Protein AF-A1WJZ4-F1 (afdb_monomer)

Foldseek 3Di:
DVVVVVVVVVVVVVVVVVVVVVVVVVVLVVLVVVLVVCVVDPPQQVNLVSLVVVLVVLVLSSLQVQLVCLCLCDNPGGNDNVSSLVSQQSNPDDPDDDPPQARSSLVSLQVSLVCLCPVPVSRGNDNVSSLLSLVVSVVSVNPVSVVVCCVVQPDDPPPPFGPDFQPVHCLVPPGSRCPPNNCCPVDDDSFQAWEWEAELQQLKIWTAGSVHDDIQIFDPPQKWAFDDPQTSPQVCCVVQFGHAAHFDKWQFADDPDPVQHLKTWTADDPHDPPLPPPVPDDHHGEICEEDDDHRNHTYGDPVDVVSVVSSVVVSVSCVVSVRRYMYGYHD

Mean predicted aligned error: 18.7 Å

Nearest PDB structures (foldseek):
  4bwr-assembly1_A  TM=5.585E-01  e=2.374E-04  Escherichia coli CFT073
  8sxq-assembly2_B  TM=4.903E-01  e=6.940E-04  Legionella pneumophila
  8amz-assembly1_P  TM=4.430E-01  e=4.908E+00  Spinacia oleracea

pLDDT: mean 76.65, std 15.06, range [38.25, 97.19]

Secondary structure (DSSP, 8-state):
-HHHHHHHHHHHHHHHHHHHHHHHHHHHHHHHHHHHHGGGSS-THHHHHHHHHHHHTT-HHHHHHHHHHHHHT-TT----HHHHHHHHHHT---TT---S---THHHHHHHHHHHHHHT-TTS---HHHHHHHHHHHHHTT-HHHHHHHHHHTT--TTT----SPPTTGGGG-S-TT-GGGG-TTT---SS---EEEEETTTTEEEEE-TTS-PPEEE-STTEE-S-GGGTT-GGGTT-TTTPPPPSEEEEEEEP-SGGGTT-EEEE-SSPPTT-S--TTT-----EEEEES--SSSEEEETT-HHHHHHHHHHHHHHHHTTT-EEEEEE-

Radius of gyration: 27.13 Å; Cα contacts (8 Å, |Δi|>4): 547; chains: 1; bounding box: 50×80×73 Å

Organism: Verminephrobacter eiseniae (strain EF01-2) (NCBI:txid391735)

Sequence (331 aa):
MRKLLQLFRLALIVAVFLVVGISLHILKNYQLMVGISAEKSEERIAALENLKPLAYLGIKTAQDLVGWMYVEGKYGVPKNDANAIYWFRRRGPWPLFDEDGVDPAALSELDVARAYAEGRPGLDADPAESEKWLQLAAKGGNKEAIAMLAARSGKNHESGRYIQKDPIGLAGGMNAYAYVGGNPLSRIDPLGLAVCTYSVSAHTLRCVPNNGGDPLTLGPNGVWSGKDDCINNINCVDDTDSGPIVPGNYNMNRDDRPEKKGFWRLEPNPKIAGWKCCVFYKRCGFQLHPGGNSLGCITTDKTIPDTMEQYRAVNDLLNRENGSNTLTVVP

Solvent-accessible surface area (backbone atoms only — not comparable to full-atom values): 17626 Å² total; per-residue (Å²): 109,72,69,58,54,50,51,51,51,50,52,50,53,51,49,50,52,49,53,51,51,52,50,52,50,52,51,51,52,49,47,50,51,50,32,59,55,34,73,76,47,91,71,31,57,60,27,46,70,54,25,51,61,39,27,74,72,61,37,42,70,29,15,47,51,54,13,50,33,17,62,63,32,40,50,89,36,67,63,34,65,69,61,15,52,53,26,31,50,66,41,45,75,66,100,83,81,77,89,81,77,52,42,53,28,15,60,59,29,37,53,51,11,48,36,19,61,71,32,42,96,88,36,76,59,32,66,69,61,10,50,54,28,27,52,50,3,28,74,24,54,28,64,65,38,44,50,54,51,48,66,73,54,71,49,57,95,84,76,61,58,78,79,67,69,43,92,70,34,67,79,71,35,95,52,38,68,45,61,74,81,60,36,68,78,88,38,82,84,92,63,52,45,32,46,29,38,34,26,40,68,63,24,28,38,39,35,34,54,58,86,60,68,79,65,45,58,35,46,50,65,53,32,41,17,14,30,81,94,18,48,33,28,69,92,28,37,83,42,78,76,30,8,18,54,65,67,47,42,24,34,37,34,69,41,85,50,82,95,38,70,84,27,28,38,48,45,46,55,76,70,60,89,68,78,65,66,44,85,95,80,56,82,70,87,30,32,42,36,73,43,91,77,25,77,14,16,47,25,29,30,68,86,42,65,69,39,44,51,30,45,49,55,50,49,53,51,50,59,71,31,73,43,59,25,38,34,39,34,41,93

Structure (mmCIF, N/CA/C/O backbone):
data_AF-A1WJZ4-F1
#
_entry.id   AF-A1WJZ4-F1
#
loop_
_atom_site.group_PDB
_atom_site.id
_atom_site.type_symbol
_atom_site.label_atom_id
_atom_site.label_alt_id
_atom_site.label_comp_id
_atom_site.label_asym_id
_atom_site.label_entity_id
_atom_site.label_seq_id
_atom_site.pdbx_PDB_ins_code
_atom_site.Cartn_x
_atom_site.Cartn_y
_atom_site.Cartn_z
_atom_site.occupancy
_atom_site.B_iso_or_equiv
_atom_site.auth_seq_id
_atom_site.auth_comp_id
_atom_site.auth_asym_id
_atom_site.auth_atom_id
_atom_site.pdbx_PDB_model_num
ATOM 1 N N . MET A 1 1 ? 13.707 52.388 42.918 1.00 67.25 1 MET A N 1
ATOM 2 C CA . MET A 1 1 ? 12.352 52.399 42.312 1.00 67.25 1 MET A CA 1
ATOM 3 C C . MET A 1 1 ? 12.235 51.594 41.012 1.00 67.25 1 MET A C 1
ATOM 5 O O . MET A 1 1 ? 11.449 50.660 41.001 1.00 67.25 1 MET A O 1
ATOM 9 N N . ARG A 1 2 ? 13.015 51.856 39.945 1.00 71.94 2 ARG A N 1
ATOM 10 C CA . ARG A 1 2 ? 12.878 51.137 38.649 1.00 71.94 2 ARG A CA 1
ATOM 11 C C . ARG A 1 2 ? 13.042 49.605 38.723 1.00 71.94 2 ARG A C 1
ATOM 13 O O . ARG A 1 2 ? 12.216 48.898 38.161 1.00 71.94 2 ARG A O 1
ATOM 20 N N . LYS A 1 3 ? 14.036 49.093 39.464 1.00 68.62 3 LYS A N 1
ATOM 21 C CA . LYS A 1 3 ? 14.234 47.638 39.670 1.00 68.62 3 LYS A CA 1
ATOM 22 C C . LYS A 1 3 ? 13.081 46.976 40.438 1.00 68.62 3 LYS A C 1
ATOM 24 O O . LYS A 1 3 ? 12.663 45.883 40.087 1.00 68.62 3 LYS A O 1
ATOM 29 N N . LEU A 1 4 ? 12.531 47.663 41.442 1.00 75.25 4 LEU A N 1
ATOM 30 C CA . LEU A 1 4 ? 11.393 47.171 42.230 1.00 75.25 4 LEU A CA 1
ATOM 31 C C . LEU A 1 4 ? 10.124 47.071 41.365 1.00 75.25 4 LEU A C 1
ATOM 33 O O . LEU A 1 4 ? 9.407 46.081 41.425 1.00 75.25 4 LEU A O 1
ATOM 37 N N . LEU A 1 5 ? 9.902 48.062 40.494 1.00 76.25 5 LEU A N 1
ATOM 38 C CA . LEU A 1 5 ? 8.785 48.079 39.547 1.00 76.25 5 LEU A CA 1
ATOM 39 C C . LEU A 1 5 ? 8.915 46.983 38.471 1.00 76.25 5 LEU A C 1
ATOM 41 O O . LEU A 1 5 ? 7.915 46.403 38.058 1.00 76.25 5 LEU A O 1
ATOM 45 N N . GLN A 1 6 ? 10.141 46.679 38.029 1.00 74.50 6 GLN A N 1
ATOM 46 C CA . GLN A 1 6 ? 10.419 45.570 37.108 1.00 74.50 6 GLN A CA 1
ATOM 47 C C . GLN A 1 6 ? 10.172 44.204 37.759 1.00 74.50 6 GLN A C 1
ATOM 49 O O . GLN A 1 6 ? 9.526 43.362 37.145 1.00 74.50 6 GLN A O 1
ATOM 54 N N . LEU A 1 7 ? 10.620 44.003 39.003 1.00 79.62 7 LEU A N 1
ATOM 55 C CA . LEU A 1 7 ? 10.361 42.771 39.756 1.00 79.62 7 LEU A CA 1
ATOM 56 C C . LEU A 1 7 ? 8.864 42.567 40.013 1.00 79.62 7 LEU A C 1
ATOM 58 O O . LEU A 1 7 ? 8.363 41.461 39.845 1.00 79.62 7 LEU A O 1
ATOM 62 N N . PHE A 1 8 ? 8.135 43.637 40.339 1.00 84.50 8 PHE A N 1
ATOM 63 C CA . PHE A 1 8 ? 6.688 43.575 40.541 1.00 84.50 8 PHE A CA 1
ATOM 64 C C . PHE A 1 8 ? 5.932 43.242 39.244 1.00 84.50 8 PHE A C 1
ATOM 66 O O . PHE A 1 8 ? 5.036 42.403 39.249 1.00 84.50 8 PHE A O 1
ATOM 73 N N . ARG A 1 9 ? 6.327 43.836 38.106 1.00 80.75 9 ARG A N 1
ATOM 74 C CA . ARG A 1 9 ? 5.771 43.485 36.785 1.00 80.75 9 ARG A CA 1
ATOM 75 C C . ARG A 1 9 ? 6.063 42.036 36.407 1.00 80.75 9 ARG A C 1
ATOM 77 O O . ARG A 1 9 ? 5.175 41.361 35.904 1.00 80.75 9 ARG A O 1
ATOM 84 N N . LEU A 1 10 ? 7.278 41.557 36.667 1.00 81.44 10 LEU A N 1
ATOM 85 C CA . LEU A 1 10 ? 7.654 40.172 36.397 1.00 81.44 10 LEU A CA 1
ATOM 86 C C . LEU A 1 10 ? 6.843 39.198 37.263 1.00 81.44 10 LEU A C 1
ATOM 88 O O . LEU A 1 10 ? 6.308 38.227 36.740 1.00 81.44 10 LEU A O 1
ATOM 92 N N . ALA A 1 11 ? 6.683 39.492 38.555 1.00 83.94 11 ALA A N 1
ATOM 93 C CA . ALA A 1 11 ? 5.859 38.698 39.463 1.00 83.94 11 ALA A CA 1
ATOM 94 C C . ALA A 1 11 ? 4.385 38.662 39.026 1.00 83.94 11 ALA A C 1
ATOM 96 O O . ALA A 1 11 ? 3.774 37.598 39.044 1.00 83.94 11 ALA A O 1
ATOM 97 N N . LEU A 1 12 ? 3.832 39.793 38.569 1.00 85.75 12 LEU A N 1
ATOM 98 C CA . LEU A 1 12 ? 2.470 39.862 38.036 1.00 85.75 12 LEU A CA 1
ATOM 99 C C . LEU A 1 12 ? 2.315 39.005 36.770 1.00 85.75 12 LEU A C 1
ATOM 101 O O . LEU A 1 12 ? 1.353 38.256 36.648 1.00 85.75 12 LEU A O 1
ATOM 105 N N . ILE A 1 13 ? 3.278 39.079 35.848 1.00 84.69 13 ILE A N 1
ATOM 106 C CA . ILE A 1 13 ? 3.287 38.276 34.618 1.00 84.69 13 ILE A CA 1
ATOM 107 C C . ILE A 1 13 ? 3.338 36.780 34.958 1.00 84.69 13 ILE A C 1
ATOM 109 O O . ILE A 1 13 ? 2.535 36.007 34.441 1.00 84.69 13 ILE A O 1
ATOM 113 N N . VAL A 1 14 ? 4.228 36.372 35.867 1.00 83.44 14 VAL A N 1
ATOM 114 C CA . VAL A 1 14 ? 4.340 34.977 36.321 1.00 83.44 14 VAL A CA 1
ATOM 115 C C . VAL A 1 14 ? 3.053 34.508 37.006 1.00 83.44 14 VAL A C 1
ATOM 117 O O . VAL A 1 14 ? 2.586 33.407 36.724 1.00 83.44 14 VAL A O 1
ATOM 120 N N . ALA A 1 15 ? 2.440 35.342 37.849 1.00 85.12 15 ALA A N 1
ATOM 121 C CA . ALA A 1 15 ? 1.170 35.029 38.499 1.00 85.12 15 ALA A CA 1
ATOM 122 C C . ALA A 1 15 ? 0.030 34.848 37.482 1.00 85.12 15 ALA A C 1
ATOM 124 O O . ALA A 1 15 ? -0.739 33.898 37.596 1.00 85.12 15 ALA A O 1
ATOM 125 N N . VAL A 1 16 ? -0.046 35.696 36.449 1.00 85.81 16 VAL A N 1
ATOM 126 C CA . VAL A 1 16 ? -1.026 35.550 35.360 1.00 85.81 16 VAL A CA 1
ATOM 127 C C . VAL A 1 16 ? -0.803 34.243 34.596 1.00 85.81 16 VAL A C 1
ATOM 129 O O . VAL A 1 16 ? -1.760 33.502 34.385 1.00 85.81 16 VAL A O 1
ATOM 132 N N . PHE A 1 17 ? 0.440 33.904 34.239 1.00 80.50 17 PHE A N 1
ATOM 133 C CA . PHE A 1 17 ? 0.741 32.632 33.571 1.00 80.50 17 PHE A CA 1
ATOM 134 C C . PHE A 1 17 ? 0.404 31.412 34.437 1.00 80.50 17 PHE A C 1
ATOM 136 O O . PHE A 1 17 ? -0.125 30.431 33.916 1.00 80.50 17 PHE A O 1
ATOM 143 N N . LEU A 1 18 ? 0.647 31.474 35.750 1.00 80.06 18 LEU A N 1
ATOM 144 C CA . LEU A 1 18 ? 0.264 30.418 36.690 1.00 80.06 18 LEU A CA 1
ATOM 145 C C . LEU A 1 18 ? -1.257 30.255 36.773 1.00 80.06 18 LEU A C 1
ATOM 147 O O . LEU A 1 18 ? -1.752 29.139 36.649 1.00 80.06 18 LEU A O 1
ATOM 151 N N . VAL A 1 19 ? -2.006 31.350 36.927 1.00 84.69 19 VAL A N 1
ATOM 152 C CA . VAL A 1 19 ? -3.476 31.313 36.999 1.00 84.69 19 VAL A CA 1
ATOM 153 C C . VAL A 1 19 ? -4.078 30.794 35.693 1.00 84.69 19 VAL A C 1
ATOM 155 O O . VAL A 1 19 ? -4.955 29.931 35.728 1.00 84.69 19 VAL A O 1
ATOM 158 N N . VAL A 1 20 ? -3.585 31.256 34.541 1.00 81.69 20 VAL A N 1
ATOM 159 C CA . VAL A 1 20 ? -4.023 30.772 33.222 1.00 81.69 20 VAL A CA 1
ATOM 160 C C . VAL A 1 20 ? -3.679 29.291 33.044 1.00 81.69 20 VAL A C 1
ATOM 162 O O . VAL A 1 20 ? -4.535 28.515 32.626 1.00 81.69 20 VAL A O 1
ATOM 165 N N . GLY A 1 21 ? -2.466 28.870 33.413 1.00 74.06 21 GLY A N 1
ATOM 166 C CA . GLY A 1 21 ? -2.032 27.476 33.321 1.00 74.06 21 GLY A CA 1
ATOM 167 C C . GLY A 1 21 ? -2.859 26.532 34.198 1.00 74.06 21 GLY A C 1
ATOM 168 O O . GLY A 1 21 ? -3.310 25.490 33.722 1.00 74.06 21 GLY A O 1
ATOM 169 N N . ILE A 1 22 ? -3.121 26.917 35.451 1.00 77.44 22 ILE A N 1
ATOM 170 C CA . ILE A 1 22 ? -3.967 26.153 36.380 1.00 77.44 22 ILE A CA 1
ATOM 171 C C . ILE A 1 22 ? -5.410 26.091 35.861 1.00 77.44 22 ILE A C 1
ATOM 173 O O . ILE A 1 22 ? -6.007 25.017 35.849 1.00 77.44 22 ILE A O 1
ATOM 177 N N . SER A 1 23 ? -5.952 27.206 35.363 1.00 76.31 23 SER A N 1
ATOM 178 C CA . SER A 1 23 ? -7.314 27.259 34.810 1.00 76.31 23 SER A CA 1
ATOM 179 C C . SER A 1 23 ? -7.472 26.361 33.578 1.00 76.31 23 SER A C 1
ATOM 181 O O . SER A 1 23 ? -8.444 25.615 33.481 1.00 76.31 23 SER A O 1
ATOM 183 N N . LEU A 1 24 ? -6.491 26.364 32.666 1.00 70.81 24 LEU A N 1
ATOM 184 C CA . LEU A 1 24 ? -6.452 25.466 31.505 1.00 70.81 24 LEU A CA 1
ATOM 185 C C . LEU A 1 24 ? -6.349 23.994 31.921 1.00 70.81 24 LEU A C 1
ATOM 187 O O . LEU A 1 24 ? -6.985 23.135 31.312 1.00 70.81 24 LEU A O 1
ATOM 191 N N . HIS A 1 25 ? -5.574 23.695 32.966 1.00 68.50 25 HIS A N 1
ATOM 192 C CA . HIS A 1 25 ? -5.448 22.339 33.494 1.00 68.50 25 HIS A CA 1
ATOM 193 C C . HIS A 1 25 ? -6.767 21.832 34.099 1.00 68.50 25 HIS A C 1
ATOM 195 O O . HIS A 1 25 ? -7.189 20.713 33.805 1.00 68.50 25 HIS A O 1
ATOM 201 N N . ILE A 1 26 ? -7.453 22.669 34.885 1.00 74.12 26 ILE A N 1
ATOM 202 C CA . ILE A 1 26 ? -8.772 22.360 35.454 1.00 74.12 26 ILE A CA 1
ATOM 203 C C . ILE A 1 26 ? -9.804 22.159 34.338 1.00 74.12 26 ILE A C 1
ATOM 205 O O . ILE A 1 26 ? -10.528 21.166 34.361 1.00 74.12 26 ILE A O 1
ATOM 209 N N . LEU A 1 27 ? -9.835 23.041 33.331 1.00 72.06 27 LEU A N 1
ATOM 210 C CA . LEU A 1 27 ? -10.761 22.942 32.199 1.00 72.06 27 LEU A CA 1
ATOM 211 C C . LEU A 1 27 ? -10.549 21.651 31.396 1.00 72.06 27 LEU A C 1
ATOM 213 O O . LEU A 1 27 ? -11.514 20.960 31.081 1.00 72.06 27 LEU A O 1
ATOM 217 N N . LYS A 1 28 ? -9.292 21.287 31.120 1.00 70.25 28 LYS A N 1
ATOM 218 C CA . LYS A 1 28 ? -8.935 20.033 30.443 1.00 70.25 28 LYS A CA 1
ATOM 219 C C . LYS A 1 28 ? -9.412 18.807 31.226 1.00 70.25 28 LYS A C 1
ATOM 221 O O . LYS A 1 28 ? -9.989 17.896 30.637 1.00 70.25 28 LYS A O 1
ATOM 226 N N . ASN A 1 29 ? -9.170 18.775 32.536 1.00 68.06 29 ASN A N 1
ATOM 227 C CA . ASN A 1 29 ? -9.588 17.655 33.381 1.00 68.06 29 ASN A CA 1
ATOM 228 C C . ASN A 1 29 ? -11.117 17.580 33.485 1.00 68.06 29 ASN A C 1
ATOM 230 O O . ASN A 1 29 ? -11.675 16.489 33.428 1.00 68.06 29 ASN A O 1
ATOM 234 N N . TYR A 1 30 ? -11.799 18.725 33.561 1.00 70.88 30 TYR A N 1
ATOM 235 C CA . TYR A 1 30 ? -13.257 18.797 33.533 1.00 70.88 30 TYR A CA 1
ATOM 236 C C . TYR A 1 30 ? -13.831 18.273 32.209 1.00 70.88 30 TYR A C 1
ATOM 238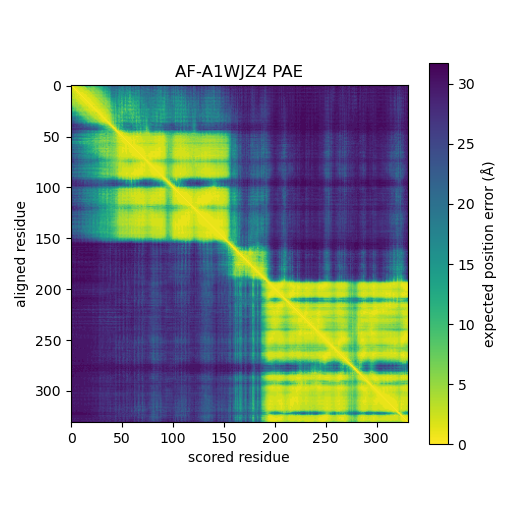 O O . TYR A 1 30 ? -14.706 17.415 32.231 1.00 70.88 30 TYR A O 1
ATOM 246 N N . GLN A 1 31 ? -13.300 18.701 31.059 1.00 64.31 31 GLN A N 1
ATOM 247 C CA . GLN A 1 31 ? -13.739 18.216 29.744 1.00 64.31 31 GLN A CA 1
ATOM 248 C C . GLN A 1 31 ? -13.499 16.713 29.559 1.00 64.31 31 GLN A C 1
ATOM 250 O O . GLN A 1 31 ? -14.351 16.023 29.004 1.00 64.31 31 GLN A O 1
ATOM 255 N N . LEU A 1 32 ? -12.372 16.191 30.053 1.00 63.62 32 LEU A N 1
ATOM 256 C CA . LEU A 1 32 ? -12.096 14.756 30.035 1.00 63.62 32 LEU A CA 1
ATOM 257 C C . LEU A 1 32 ? -13.099 13.986 30.906 1.00 63.62 32 LEU A C 1
ATOM 259 O O . LEU A 1 32 ? -13.642 12.981 30.462 1.00 63.62 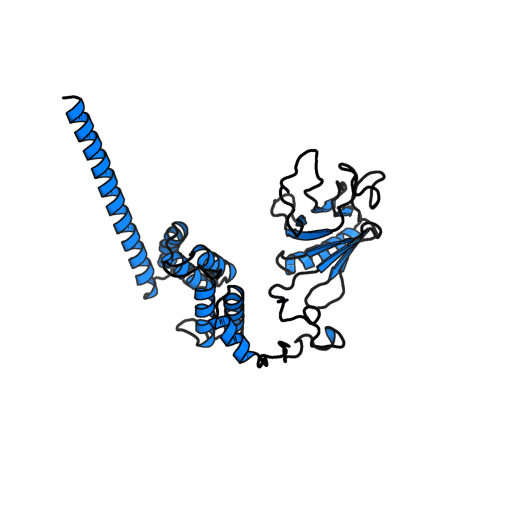32 LEU A O 1
ATOM 263 N N . MET A 1 33 ? -13.385 14.478 32.114 1.00 62.88 33 MET A N 1
ATOM 264 C CA . MET A 1 33 ? -14.370 13.876 33.018 1.00 62.88 33 MET A CA 1
ATOM 265 C C . MET A 1 33 ? -15.783 13.906 32.430 1.00 62.88 33 MET A C 1
ATOM 267 O O . MET A 1 33 ? -16.477 12.902 32.520 1.00 62.88 33 MET A O 1
ATOM 271 N N . VAL A 1 34 ? -16.186 15.009 31.789 1.00 62.16 34 VAL A N 1
ATOM 272 C CA . VAL A 1 34 ? -17.479 15.129 31.091 1.00 62.16 34 VAL A CA 1
ATOM 273 C C . VAL A 1 34 ? -17.559 14.161 29.908 1.00 62.16 34 VAL A C 1
ATOM 275 O O . VAL A 1 34 ? -18.564 13.471 29.750 1.00 62.16 34 VAL A O 1
ATOM 278 N N . GLY A 1 35 ? -16.490 14.057 29.109 1.00 57.12 35 GLY A N 1
ATOM 279 C CA . GLY A 1 35 ? -16.403 13.116 27.990 1.00 57.12 35 GLY A CA 1
ATOM 280 C C . GLY A 1 35 ? -16.491 11.652 28.432 1.00 57.12 35 GLY A C 1
ATOM 281 O O . GLY A 1 35 ? -17.208 10.876 27.810 1.00 57.12 35 GLY A O 1
ATOM 282 N N . ILE A 1 36 ? -15.831 11.297 29.539 1.00 59.28 36 ILE A N 1
ATOM 283 C CA . ILE A 1 36 ? -15.895 9.957 30.147 1.00 59.28 36 ILE A CA 1
ATOM 284 C C . ILE A 1 36 ? -17.264 9.712 30.805 1.00 59.28 36 ILE A C 1
ATOM 286 O O . ILE A 1 36 ? -17.811 8.619 30.718 1.00 59.28 36 ILE A O 1
ATOM 290 N N . SER A 1 37 ? -17.869 10.711 31.458 1.00 55.28 37 SER A N 1
ATOM 291 C CA . SER A 1 37 ? -19.187 10.543 32.087 1.00 55.28 37 SER A CA 1
ATOM 292 C C . SER A 1 37 ? -20.317 10.395 31.066 1.00 55.28 37 SER A C 1
ATOM 294 O O . SER A 1 37 ? -21.287 9.689 31.336 1.00 55.28 37 SER A O 1
ATOM 296 N N . ALA A 1 38 ? -20.176 11.014 29.889 1.00 53.22 38 ALA A N 1
ATOM 297 C CA . ALA A 1 38 ? -21.118 10.906 28.774 1.00 53.22 38 ALA A CA 1
ATOM 298 C C . ALA A 1 38 ? -21.106 9.522 28.090 1.00 53.22 38 ALA A C 1
ATOM 300 O O . ALA A 1 38 ? -22.029 9.200 27.348 1.00 53.22 38 ALA A O 1
ATOM 301 N N . GLU A 1 39 ? -20.115 8.669 28.380 1.00 49.84 39 GLU A N 1
ATOM 302 C CA . GLU A 1 39 ? -20.088 7.252 27.976 1.00 49.84 39 GLU A CA 1
ATOM 303 C C . GLU A 1 39 ? -21.223 6.444 28.640 1.00 49.84 39 GLU A C 1
ATOM 305 O O . GLU A 1 39 ? -21.650 5.410 28.128 1.00 49.84 39 GLU A O 1
ATOM 310 N N . LYS A 1 40 ? -21.759 6.934 29.769 1.00 52.03 40 LYS A N 1
ATOM 311 C CA . LYS A 1 40 ? -22.789 6.252 30.568 1.00 52.03 40 LYS A CA 1
ATOM 312 C C . LYS A 1 40 ? -24.223 6.740 30.334 1.00 52.03 40 LYS A C 1
ATOM 314 O O . LYS A 1 40 ? -25.134 6.168 30.928 1.00 52.03 40 LYS A O 1
ATOM 319 N N . SER A 1 41 ? -24.457 7.758 29.503 1.00 49.31 41 SER A N 1
ATOM 320 C CA . SER A 1 41 ? -25.808 8.267 29.207 1.00 49.31 41 SER A CA 1
ATOM 321 C C . SER A 1 41 ? -26.113 8.248 27.708 1.00 49.31 41 SER A C 1
ATOM 323 O O . SER A 1 41 ? -25.221 8.174 26.868 1.00 49.31 41 SER A O 1
ATOM 325 N N . GLU A 1 42 ? -27.398 8.286 27.347 1.00 53.06 42 GLU A N 1
ATOM 326 C CA . GLU A 1 42 ? -27.841 8.331 25.945 1.00 53.06 42 GLU A CA 1
ATOM 327 C C . GLU A 1 42 ? -27.634 9.693 25.259 1.00 53.06 42 GLU A C 1
ATOM 329 O O . GLU A 1 42 ? -27.926 9.843 24.073 1.00 53.06 42 GLU A O 1
ATOM 334 N N . GLU A 1 43 ? -27.050 10.673 25.952 1.00 54.00 43 GLU A N 1
ATOM 335 C CA . GLU A 1 43 ? -26.808 12.041 25.466 1.00 54.00 43 GLU A CA 1
ATOM 336 C C . GLU A 1 43 ? -25.502 12.132 24.648 1.00 54.00 43 GLU A C 1
ATOM 338 O O . GLU A 1 43 ? -24.573 12.890 24.922 1.00 54.00 43 GLU A O 1
ATOM 343 N N . ARG A 1 44 ? -25.433 11.286 23.616 1.00 53.03 44 ARG A N 1
ATOM 344 C CA . ARG A 1 44 ? -24.199 10.746 23.024 1.00 53.03 44 ARG A CA 1
ATOM 345 C C . ARG A 1 44 ? -23.504 11.578 21.941 1.00 53.03 44 ARG A C 1
ATOM 347 O O . ARG A 1 44 ? -22.373 11.259 21.597 1.00 53.03 44 ARG A O 1
ATOM 354 N N . ILE A 1 45 ? -24.105 12.638 21.403 1.00 53.28 45 ILE A N 1
ATOM 355 C CA . ILE A 1 45 ? -23.454 13.468 20.360 1.00 53.28 45 ILE A CA 1
ATOM 356 C C . ILE A 1 45 ? -22.414 14.424 20.973 1.00 53.28 45 ILE A C 1
ATOM 358 O O . ILE A 1 45 ? -21.347 14.640 20.399 1.00 53.28 45 ILE A O 1
ATOM 362 N N . ALA A 1 46 ? -22.665 14.913 22.192 1.00 58.47 46 ALA A N 1
ATOM 363 C CA . ALA A 1 46 ? -21.758 15.822 22.891 1.00 58.47 46 ALA A CA 1
ATOM 364 C C . ALA A 1 46 ? -20.403 15.170 23.233 1.00 58.47 46 ALA A C 1
ATOM 366 O O . ALA A 1 46 ? -19.393 15.865 23.345 1.00 58.47 46 ALA A O 1
ATOM 367 N N . ALA A 1 47 ? -20.345 13.841 23.376 1.00 64.81 47 ALA A N 1
ATOM 368 C CA . ALA A 1 47 ? -19.122 13.131 23.748 1.00 64.81 47 ALA A CA 1
ATOM 369 C C . ALA A 1 47 ? -18.014 13.286 22.690 1.00 64.81 47 ALA A C 1
ATOM 371 O O . ALA A 1 47 ? -16.886 13.642 23.031 1.00 64.81 47 ALA A O 1
ATOM 372 N N . LEU A 1 48 ? -18.325 13.095 21.402 1.00 68.62 48 LEU A N 1
ATOM 373 C CA . LEU A 1 48 ? -17.335 13.236 20.330 1.00 68.62 48 LEU A CA 1
ATOM 374 C C . LEU A 1 48 ? -16.879 14.690 20.169 1.00 68.62 48 LEU A C 1
ATOM 376 O O . LEU A 1 48 ? -15.684 14.941 20.008 1.00 68.62 48 LEU A O 1
ATOM 380 N N . GLU A 1 49 ? -17.809 15.645 20.224 1.00 72.19 49 GLU A N 1
ATOM 381 C CA . GLU A 1 49 ? -17.492 17.072 20.098 1.00 72.19 49 GLU A CA 1
ATOM 382 C C . GLU A 1 49 ? -16.531 17.546 21.194 1.00 72.19 49 GLU A C 1
ATOM 384 O O . GLU A 1 49 ? -15.644 18.354 20.923 1.00 72.19 49 GLU A O 1
ATOM 389 N N . ASN A 1 50 ? -16.643 16.993 22.406 1.00 73.19 50 ASN A N 1
ATOM 390 C CA . ASN A 1 50 ? -15.742 17.307 23.514 1.00 73.19 50 ASN A CA 1
ATOM 391 C C . ASN A 1 50 ? -14.425 16.510 23.469 1.00 73.19 50 ASN A C 1
ATOM 393 O O . ASN A 1 50 ? -13.368 17.049 23.799 1.00 73.19 50 ASN A O 1
ATOM 397 N N . LEU A 1 51 ? -14.449 15.243 23.039 1.00 78.00 51 LEU A N 1
ATOM 398 C CA . LEU A 1 51 ? -13.262 14.379 23.022 1.00 78.00 51 LEU A CA 1
ATOM 399 C C . LEU A 1 51 ? -12.344 14.639 21.825 1.00 78.00 51 LEU A C 1
ATOM 401 O O . LEU A 1 51 ? -11.124 14.564 21.960 1.00 78.00 51 LEU A O 1
ATOM 405 N N . LYS A 1 52 ? -12.886 14.981 20.655 1.00 79.75 52 LYS A N 1
ATOM 406 C CA . LYS A 1 52 ? -12.093 15.153 19.430 1.00 79.75 52 LYS A CA 1
ATOM 407 C C . LYS A 1 52 ? -11.060 16.293 19.532 1.00 79.75 52 LYS A C 1
ATOM 409 O O . LYS A 1 52 ? -9.909 16.057 19.154 1.00 79.75 52 LYS A O 1
ATOM 414 N N . PRO A 1 53 ? -11.369 17.484 20.090 1.00 80.69 53 PRO A N 1
ATOM 415 C CA . PRO A 1 53 ? -10.361 18.515 20.354 1.00 80.69 53 PRO A CA 1
ATOM 416 C C . PRO A 1 53 ? -9.257 18.034 21.303 1.00 80.69 53 PRO A C 1
ATOM 418 O O . PRO A 1 53 ? -8.078 18.264 21.041 1.00 80.69 53 PRO A O 1
ATOM 421 N N . LEU A 1 54 ? -9.615 17.302 22.363 1.00 79.50 54 LEU A N 1
ATOM 422 C CA . LEU A 1 54 ? -8.647 16.723 23.300 1.00 79.50 54 LEU A CA 1
ATOM 423 C C . LEU A 1 54 ? -7.758 15.675 22.611 1.00 79.50 54 LEU A C 1
ATOM 425 O O . LEU A 1 54 ? -6.546 15.652 22.822 1.00 79.50 54 LEU A O 1
ATOM 429 N N . ALA A 1 55 ? -8.326 14.857 21.727 1.00 83.00 55 ALA A N 1
ATOM 430 C CA . ALA A 1 55 ? -7.576 13.885 20.942 1.00 83.00 55 ALA A CA 1
ATOM 431 C C . ALA A 1 55 ? -6.567 14.568 19.996 1.00 83.00 55 ALA A C 1
ATOM 433 O O . ALA A 1 55 ? -5.427 14.112 19.859 1.00 83.00 55 ALA A O 1
ATOM 434 N N . TYR A 1 56 ? -6.940 15.705 19.391 1.00 79.44 56 TYR A N 1
ATOM 435 C CA . TYR A 1 56 ? -6.020 16.526 18.592 1.00 79.44 56 TYR A CA 1
ATOM 436 C C . TYR A 1 56 ? -4.914 17.175 19.429 1.00 79.44 56 TYR A C 1
ATOM 438 O O . TYR A 1 56 ? -3.783 17.266 18.950 1.00 79.44 56 TYR A O 1
ATOM 446 N N . LEU A 1 57 ? -5.210 17.550 20.678 1.00 78.56 57 LEU A N 1
ATOM 447 C CA . LEU A 1 57 ? -4.234 18.044 21.658 1.00 78.56 57 LEU A CA 1
ATOM 448 C C . LEU A 1 57 ? -3.310 16.943 22.216 1.00 78.56 57 LEU A C 1
ATOM 450 O O . LEU A 1 57 ? -2.484 17.222 23.083 1.00 78.56 57 LEU A O 1
ATOM 454 N N . GLY A 1 58 ? -3.428 15.701 21.734 1.00 77.75 58 GLY A N 1
ATOM 455 C CA . GLY A 1 58 ? -2.572 14.589 22.151 1.00 77.75 58 GLY A CA 1
ATOM 456 C C . GLY A 1 58 ? -2.978 13.966 23.485 1.00 77.75 58 GLY A C 1
ATOM 457 O O . GLY A 1 58 ? -2.168 13.298 24.129 1.00 77.75 58 GLY A O 1
ATOM 458 N N . ILE A 1 59 ? -4.213 14.197 23.943 1.00 79.50 59 ILE A N 1
ATOM 459 C CA . ILE A 1 59 ? -4.718 13.550 25.152 1.00 79.50 59 ILE A CA 1
ATOM 460 C C . ILE A 1 59 ? -5.005 12.091 24.817 1.00 79.50 59 ILE A C 1
ATOM 462 O O . ILE A 1 59 ? -6.012 11.781 24.191 1.00 79.50 59 ILE A O 1
ATOM 466 N N . LYS A 1 60 ? -4.109 11.203 25.251 1.00 80.00 60 LYS A N 1
ATOM 467 C CA . LYS A 1 60 ? -4.111 9.771 24.914 1.00 80.00 60 LYS A CA 1
ATOM 468 C C . LYS A 1 60 ? -5.449 9.089 25.183 1.00 80.00 60 LYS A C 1
ATOM 470 O O . LYS A 1 60 ? -5.996 8.468 24.287 1.00 80.00 60 LYS A O 1
ATOM 475 N N . THR A 1 61 ? -6.040 9.326 26.355 1.00 78.56 61 THR A N 1
ATOM 476 C CA . THR A 1 61 ? -7.374 8.807 26.697 1.00 78.56 61 THR A CA 1
ATOM 477 C C . THR A 1 61 ? -8.446 9.263 25.709 1.00 78.56 61 THR A C 1
ATOM 479 O O . THR A 1 61 ? -9.309 8.483 25.332 1.00 78.56 61 THR A O 1
ATOM 482 N N . ALA A 1 62 ? -8.387 10.513 25.243 1.00 81.31 62 ALA A N 1
ATOM 483 C CA . ALA A 1 62 ? -9.325 10.997 24.238 1.00 81.31 62 ALA A CA 1
ATOM 484 C C . ALA A 1 62 ? -9.057 10.370 22.861 1.00 81.31 62 ALA A C 1
ATOM 486 O O . ALA A 1 62 ? -10.000 10.105 22.128 1.00 81.31 62 ALA A O 1
ATOM 487 N N . GLN A 1 63 ? -7.797 10.097 22.511 1.00 83.44 63 GLN A N 1
ATOM 488 C CA . GLN A 1 63 ? -7.449 9.377 21.281 1.00 83.44 63 GLN A CA 1
ATOM 489 C C . GLN A 1 63 ? -7.974 7.937 21.319 1.00 83.44 63 GLN A C 1
ATOM 491 O O . GLN A 1 63 ? -8.596 7.508 20.353 1.00 83.44 63 GLN A O 1
ATOM 496 N N . ASP A 1 64 ? -7.813 7.234 22.443 1.00 82.31 64 ASP A N 1
ATOM 497 C CA . ASP A 1 64 ? -8.368 5.891 22.635 1.00 82.31 64 ASP A CA 1
ATOM 498 C C . ASP A 1 64 ? -9.894 5.896 22.500 1.00 82.31 64 ASP A C 1
ATOM 500 O O . ASP A 1 64 ? -10.450 5.126 21.721 1.00 82.31 64 ASP A O 1
ATOM 504 N N . LEU A 1 65 ? -10.574 6.797 23.216 1.00 84.00 65 LEU A N 1
ATOM 505 C CA . LEU A 1 65 ? -12.035 6.882 23.202 1.00 84.00 65 LEU A CA 1
ATOM 506 C C . LEU A 1 65 ? -12.572 7.230 21.813 1.00 84.00 65 LEU A C 1
ATOM 508 O O . LEU A 1 65 ? -13.503 6.588 21.339 1.00 84.00 65 LEU A O 1
ATOM 512 N N . VAL A 1 66 ? -11.965 8.198 21.120 1.00 83.25 66 VAL A N 1
ATOM 513 C CA . VAL A 1 66 ? -12.359 8.531 19.744 1.00 83.25 66 VAL A CA 1
ATOM 514 C C . VAL A 1 66 ? -12.104 7.347 18.807 1.00 83.25 66 VAL A C 1
ATOM 516 O O . VAL A 1 66 ? -12.925 7.093 17.928 1.00 83.25 66 VAL A O 1
ATOM 519 N N . GLY A 1 67 ? -11.016 6.594 18.996 1.00 86.81 67 GLY A N 1
ATOM 520 C CA . GLY A 1 67 ? -10.766 5.359 18.254 1.00 86.81 67 GLY A CA 1
ATOM 521 C C . GLY A 1 67 ? -11.884 4.331 18.451 1.00 86.81 67 GLY A C 1
ATOM 522 O O . GLY A 1 67 ? -12.445 3.839 17.473 1.00 86.81 67 GLY A O 1
ATOM 523 N N . TRP A 1 68 ? -12.285 4.093 19.701 1.00 86.19 68 TRP A N 1
ATOM 524 C CA . TRP A 1 68 ? -13.400 3.209 20.054 1.00 86.19 68 TRP A CA 1
ATOM 525 C C . TRP A 1 68 ? -14.749 3.663 19.488 1.00 86.19 68 TRP A C 1
ATOM 527 O O . TRP A 1 68 ? -15.516 2.839 18.995 1.00 86.19 68 TRP A O 1
ATOM 537 N N . MET A 1 69 ? -15.022 4.970 19.454 1.00 83.94 69 MET A N 1
ATOM 538 C CA . MET A 1 69 ? -16.241 5.500 18.829 1.00 83.94 69 MET A CA 1
ATOM 539 C C . MET A 1 69 ? -16.354 5.092 17.353 1.00 83.94 69 MET A C 1
ATOM 541 O O . MET A 1 69 ? -17.440 4.731 16.896 1.00 83.94 69 MET A O 1
ATOM 545 N N . TYR A 1 70 ? -15.238 5.102 16.615 1.00 82.38 70 TYR A N 1
ATOM 546 C CA . TYR A 1 70 ? -15.200 4.640 15.226 1.00 82.38 70 TYR A CA 1
ATOM 547 C C . TYR A 1 70 ? -15.277 3.117 15.085 1.00 82.38 70 TYR A C 1
ATOM 549 O O . TYR A 1 70 ? -15.773 2.653 14.064 1.00 82.38 70 TYR A O 1
ATOM 557 N N . VAL A 1 71 ? -14.817 2.335 16.065 1.00 84.88 71 VAL A N 1
ATOM 558 C CA . VAL A 1 71 ? -14.982 0.867 16.063 1.00 84.88 71 VAL A CA 1
ATOM 559 C C . VAL A 1 71 ? -16.460 0.503 16.178 1.00 84.88 71 VAL A C 1
ATOM 561 O O . VAL A 1 71 ? -16.956 -0.335 15.428 1.00 84.88 71 VAL A O 1
ATOM 564 N N . GLU A 1 72 ? -17.168 1.153 17.100 1.00 81.56 72 GLU A N 1
ATOM 565 C CA . GLU A 1 72 ? -18.575 0.859 17.385 1.00 81.56 72 GLU A CA 1
ATOM 566 C C . GLU A 1 72 ? -19.544 1.536 16.408 1.00 81.56 72 GLU A C 1
ATOM 568 O O . GLU A 1 72 ? -20.702 1.137 16.315 1.00 81.56 72 GLU A O 1
ATOM 573 N N . GLY A 1 73 ? -19.104 2.579 15.697 1.00 77.06 73 GLY A N 1
ATOM 574 C CA . GLY A 1 73 ? -19.989 3.385 14.857 1.00 77.06 73 GLY A CA 1
ATOM 575 C C . GLY A 1 73 ? -21.083 4.091 15.661 1.00 77.06 73 GLY A C 1
ATOM 576 O O . GLY A 1 73 ? -22.242 4.132 15.248 1.00 77.06 73 GLY A O 1
ATOM 577 N N . LYS A 1 74 ? -20.722 4.614 16.837 1.00 73.75 74 LYS A N 1
ATOM 578 C CA . LYS A 1 74 ? -21.639 5.288 17.767 1.00 73.75 74 LYS A CA 1
ATOM 579 C C . LYS A 1 74 ? -21.281 6.759 17.944 1.00 73.75 74 LYS A C 1
ATOM 581 O O . LYS A 1 74 ? -20.259 7.232 17.463 1.00 73.75 74 LYS A O 1
ATOM 586 N N . TYR A 1 75 ? -22.122 7.494 18.674 1.00 71.81 75 TYR A N 1
ATOM 587 C CA . TYR A 1 75 ? -21.833 8.872 19.102 1.00 71.81 75 TYR A CA 1
ATOM 588 C C . TYR A 1 75 ? -21.663 9.868 17.935 1.00 71.81 75 TYR A C 1
ATOM 590 O O . TYR A 1 75 ? -20.887 10.817 18.013 1.00 71.81 75 TYR A O 1
ATOM 598 N N . GLY A 1 76 ? -22.398 9.650 16.838 1.00 67.75 76 GLY A N 1
ATOM 599 C CA . GLY A 1 76 ? -22.393 10.532 15.665 1.00 67.75 76 GLY A CA 1
ATOM 600 C C . GLY A 1 76 ? -21.318 10.220 14.619 1.00 67.75 76 GLY A C 1
ATOM 601 O O . GLY A 1 76 ? -21.195 10.973 13.654 1.00 67.75 76 GLY A O 1
ATOM 602 N N . VAL A 1 77 ? -20.566 9.121 14.765 1.00 70.44 77 VAL A N 1
ATOM 603 C CA . VAL A 1 77 ? -19.663 8.618 13.715 1.00 70.44 77 VAL A CA 1
ATOM 604 C C . VAL A 1 77 ? -20.134 7.273 13.168 1.00 70.44 77 VAL A C 1
ATOM 606 O O . VAL A 1 77 ? -20.570 6.428 13.943 1.00 70.44 77 VAL A O 1
ATOM 609 N N . PRO A 1 78 ? -20.036 7.038 11.847 1.00 72.06 78 PRO A N 1
ATOM 610 C CA . PRO A 1 78 ? -20.201 5.701 11.296 1.00 72.06 78 PRO A CA 1
ATOM 611 C C . PRO A 1 78 ? -18.999 4.822 11.662 1.00 72.06 78 PRO A C 1
ATOM 613 O O . PRO A 1 78 ? -17.891 5.330 11.872 1.00 72.06 78 PRO A O 1
ATOM 616 N N . LYS A 1 79 ? -19.210 3.500 11.676 1.00 78.25 79 LYS A N 1
ATOM 617 C CA . LYS A 1 79 ? -18.126 2.528 11.856 1.00 78.25 79 LYS A CA 1
ATOM 618 C C . LYS A 1 79 ? -17.038 2.765 10.802 1.00 78.25 79 LYS A C 1
ATOM 620 O O . LYS A 1 79 ? -17.343 2.879 9.613 1.00 78.25 79 LYS A O 1
ATOM 625 N N . ASN A 1 80 ? -15.783 2.896 11.229 1.00 78.62 80 ASN A N 1
ATOM 626 C CA . ASN A 1 80 ? -14.654 3.190 10.348 1.00 78.62 80 ASN A CA 1
ATOM 627 C C . ASN A 1 80 ? -13.314 2.764 10.969 1.00 78.62 80 ASN A C 1
ATOM 629 O O . ASN A 1 80 ? -12.684 3.514 11.719 1.00 78.62 80 ASN A O 1
ATOM 633 N N . ASP A 1 81 ? -12.835 1.584 10.587 1.00 76.81 81 ASP A N 1
ATOM 634 C CA . ASP A 1 81 ? -11.609 1.007 11.150 1.00 76.81 81 ASP A CA 1
ATOM 635 C C . ASP A 1 81 ? -10.362 1.842 10.834 1.00 76.81 81 ASP A C 1
ATOM 637 O O . ASP A 1 81 ? -9.456 1.947 11.657 1.00 76.81 81 ASP A O 1
ATOM 641 N N . ALA A 1 82 ? -10.320 2.493 9.666 1.00 69.56 82 ALA A N 1
ATOM 642 C CA . ALA A 1 82 ? -9.183 3.321 9.274 1.00 69.56 82 ALA A CA 1
ATOM 643 C C . ALA A 1 82 ? -9.019 4.526 10.214 1.00 69.56 82 ALA A C 1
ATOM 645 O O . ALA A 1 82 ? -7.906 4.839 10.643 1.00 69.56 82 ALA A O 1
ATOM 646 N N . ASN A 1 83 ? -10.130 5.171 10.580 1.00 76.38 83 ASN A N 1
ATOM 647 C CA . ASN A 1 83 ? -10.125 6.250 11.561 1.00 76.38 83 ASN A CA 1
ATOM 648 C C . ASN A 1 83 ? -9.796 5.736 12.967 1.00 76.38 83 ASN A C 1
ATOM 650 O O . ASN A 1 83 ? -9.042 6.399 13.676 1.00 76.38 83 ASN A O 1
ATOM 654 N N . ALA A 1 84 ? -10.306 4.567 13.365 1.00 79.94 84 ALA A N 1
ATOM 655 C CA . ALA A 1 84 ? -9.968 3.964 14.653 1.00 79.94 84 ALA A CA 1
ATOM 656 C C . ALA A 1 84 ? -8.455 3.719 14.789 1.00 79.94 84 ALA A C 1
ATOM 658 O O . ALA A 1 84 ? -7.820 4.223 15.717 1.00 79.94 84 ALA A O 1
ATOM 659 N N . ILE A 1 85 ? -7.857 3.051 13.796 1.00 79.50 85 ILE A N 1
ATOM 660 C CA . ILE A 1 85 ? -6.414 2.771 13.731 1.00 79.50 85 ILE A CA 1
ATOM 661 C C . ILE A 1 85 ? -5.601 4.068 13.727 1.00 79.50 85 ILE A C 1
ATOM 663 O O . ILE A 1 85 ? -4.586 4.172 14.417 1.00 79.50 85 ILE A O 1
ATOM 667 N N . TYR A 1 86 ? -6.041 5.079 12.972 1.00 80.75 86 TYR A N 1
ATOM 668 C CA . TYR A 1 86 ? -5.395 6.391 12.965 1.00 80.75 86 TYR A CA 1
ATOM 669 C C . TYR A 1 86 ? -5.282 6.980 14.380 1.00 80.75 86 TYR A C 1
ATOM 671 O O . TYR A 1 86 ? -4.217 7.482 14.749 1.00 80.75 86 TYR A O 1
ATOM 679 N N . TRP A 1 87 ? -6.343 6.898 15.187 1.00 81.25 87 TRP A N 1
ATOM 680 C CA . TRP A 1 87 ? -6.328 7.430 16.549 1.00 81.25 87 TRP A CA 1
ATOM 681 C C . TRP A 1 87 ? -5.497 6.581 17.513 1.00 81.25 87 TRP A C 1
ATOM 683 O O . TRP A 1 87 ? -4.706 7.153 18.265 1.00 81.25 87 TRP A O 1
ATOM 693 N N . PHE A 1 88 ? -5.582 5.250 17.432 1.00 86.69 88 PHE A N 1
ATOM 694 C CA . PHE A 1 88 ? -4.768 4.351 18.258 1.00 86.69 88 PHE A CA 1
ATOM 695 C C . PHE A 1 88 ? -3.266 4.515 17.995 1.00 86.69 88 PHE A C 1
ATOM 697 O O . PHE A 1 88 ? -2.483 4.602 18.937 1.00 86.69 88 PHE A O 1
ATOM 704 N N . ARG A 1 89 ? -2.844 4.687 16.736 1.00 82.88 89 ARG A N 1
ATOM 705 C CA . ARG A 1 89 ? -1.430 4.960 16.411 1.00 82.88 89 ARG A CA 1
ATOM 706 C C . ARG A 1 89 ? -0.954 6.308 16.941 1.00 82.88 89 ARG A C 1
ATOM 708 O O . ARG A 1 89 ? 0.186 6.449 17.380 1.00 82.88 89 ARG A O 1
ATOM 715 N N . ARG A 1 90 ? -1.826 7.320 16.912 1.00 81.94 90 ARG A N 1
ATOM 716 C CA . ARG A 1 90 ? -1.505 8.687 17.352 1.00 81.94 90 ARG A CA 1
ATOM 717 C C . ARG A 1 90 ? -1.374 8.812 18.878 1.00 81.94 90 ARG A C 1
ATOM 719 O O . ARG A 1 90 ? -0.789 9.794 19.337 1.00 81.94 90 ARG A O 1
ATOM 726 N N . ARG A 1 91 ? -1.863 7.820 19.636 1.00 80.50 91 ARG A N 1
ATOM 727 C CA . ARG A 1 91 ? -1.675 7.665 21.090 1.00 80.50 91 ARG A CA 1
ATOM 728 C C . ARG A 1 91 ? -0.201 7.685 21.499 1.00 80.50 91 ARG A C 1
ATOM 730 O O . ARG A 1 91 ? 0.155 8.307 22.506 1.00 80.50 91 ARG A O 1
ATOM 737 N N . GLY A 1 92 ? 0.653 7.030 20.711 1.00 71.56 92 GLY A N 1
ATOM 738 C CA . GLY A 1 92 ? 2.055 6.807 21.057 1.00 71.56 92 GLY A CA 1
ATOM 739 C C . GLY A 1 92 ? 2.244 5.926 22.308 1.00 71.56 92 GLY A C 1
ATOM 740 O O . GLY A 1 92 ? 1.266 5.566 22.973 1.00 71.56 92 GLY A O 1
ATOM 741 N N . PRO A 1 93 ? 3.499 5.595 22.655 1.00 65.81 93 PRO A N 1
ATOM 742 C CA . PRO A 1 93 ? 3.832 4.695 23.762 1.00 65.81 93 PRO A CA 1
ATOM 743 C C . PRO A 1 93 ? 3.241 5.181 25.097 1.00 65.81 93 PRO A C 1
ATOM 745 O O . PRO A 1 93 ? 3.206 6.388 25.378 1.00 65.81 93 PRO A O 1
ATOM 748 N N . TRP A 1 94 ? 2.735 4.271 25.930 1.00 56.22 94 TRP A N 1
ATOM 749 C CA . TRP A 1 94 ? 2.323 4.576 27.311 1.00 56.22 94 TRP A CA 1
ATOM 750 C C . TRP A 1 94 ? 3.586 4.660 28.188 1.00 56.22 94 TRP A C 1
ATOM 752 O O . TRP A 1 94 ? 4.573 4.013 27.854 1.00 56.22 94 TRP A O 1
ATOM 762 N N . PRO A 1 95 ? 3.653 5.453 29.278 1.00 51.38 95 PRO A N 1
ATOM 763 C CA . PRO A 1 95 ? 4.873 5.480 30.059 1.00 51.38 95 PRO A CA 1
ATOM 764 C C . PRO A 1 95 ? 4.920 4.176 30.856 1.00 51.38 95 PRO A C 1
ATOM 766 O O . PRO A 1 95 ? 4.286 4.086 31.901 1.00 51.38 95 PRO A O 1
ATOM 769 N N . LEU A 1 96 ? 5.603 3.158 30.324 1.00 38.25 96 LEU A N 1
ATOM 770 C CA . LEU A 1 96 ? 6.687 2.476 31.034 1.00 38.25 96 LEU A CA 1
ATOM 771 C C . LEU A 1 96 ? 7.349 1.314 30.279 1.00 38.25 96 LEU A C 1
ATOM 773 O O . LEU A 1 96 ? 8.373 0.891 30.789 1.00 38.25 96 LEU A O 1
ATOM 777 N N . PHE A 1 97 ? 6.909 0.840 29.100 1.00 47.72 97 PHE A N 1
ATOM 778 C CA . PHE A 1 97 ? 7.671 -0.184 28.351 1.00 47.72 97 PHE A CA 1
ATOM 779 C C . PHE A 1 97 ? 7.373 -0.182 26.843 1.00 47.72 97 PHE A C 1
ATOM 781 O O . PHE A 1 97 ? 6.390 -0.776 26.408 1.00 47.72 97 PHE A O 1
ATOM 788 N N . ASP A 1 98 ? 8.276 0.386 26.040 1.00 52.19 98 ASP A N 1
ATOM 789 C CA . ASP A 1 98 ? 8.255 0.255 24.577 1.00 52.19 98 ASP A CA 1
ATOM 790 C C . ASP A 1 98 ? 9.702 0.188 24.037 1.00 52.19 98 ASP A C 1
ATOM 792 O O . ASP A 1 98 ? 10.086 0.938 23.142 1.00 52.19 98 ASP A O 1
ATOM 796 N N . GLU A 1 99 ? 10.546 -0.682 24.609 1.00 51.22 99 GLU A N 1
ATOM 797 C CA . GLU A 1 99 ? 11.907 -0.945 24.090 1.00 51.22 99 GLU A CA 1
ATOM 798 C C . GLU A 1 99 ? 11.934 -2.007 22.969 1.00 51.22 99 GLU A C 1
ATOM 800 O O . GLU A 1 99 ? 12.941 -2.160 22.283 1.00 51.22 99 GLU A O 1
ATOM 805 N N . ASP A 1 100 ? 10.810 -2.686 22.707 1.00 58.69 100 ASP A N 1
ATOM 806 C CA . ASP A 1 100 ? 10.756 -3.873 21.837 1.00 58.69 100 ASP A CA 1
ATOM 807 C C . ASP A 1 100 ? 10.305 -3.597 20.383 1.00 58.69 100 ASP A C 1
ATOM 809 O O . ASP A 1 100 ? 10.169 -4.531 19.593 1.00 58.69 100 ASP A O 1
ATOM 813 N N . GLY A 1 101 ? 10.044 -2.341 19.998 1.00 66.12 101 GLY A N 1
ATOM 814 C CA . GLY A 1 101 ? 9.604 -2.005 18.631 1.00 66.12 101 GLY A CA 1
ATOM 815 C C . GLY A 1 101 ? 8.153 -2.394 18.295 1.00 66.12 101 GLY A C 1
ATOM 816 O O . GLY A 1 101 ? 7.829 -2.596 17.126 1.00 66.12 101 GLY A O 1
ATOM 817 N N . VAL A 1 102 ? 7.287 -2.500 19.306 1.00 75.19 102 VAL A N 1
ATOM 818 C CA . VAL A 1 102 ? 5.845 -2.776 19.162 1.00 75.19 102 VAL A CA 1
ATOM 819 C C . VAL A 1 102 ? 5.103 -1.503 18.718 1.00 75.19 102 VAL A C 1
ATOM 821 O O . VAL A 1 102 ? 5.355 -0.425 19.253 1.00 75.19 102 VAL A O 1
ATOM 824 N N . ASP A 1 103 ? 4.186 -1.610 17.748 1.00 81.62 103 ASP A N 1
ATOM 825 C CA . ASP A 1 103 ? 3.268 -0.525 17.364 1.00 81.62 103 ASP A CA 1
ATOM 826 C C . ASP A 1 103 ? 2.371 -0.188 18.572 1.00 81.62 103 ASP A C 1
ATOM 828 O O . ASP A 1 103 ? 1.668 -1.075 19.063 1.00 81.62 103 ASP A O 1
ATOM 832 N N . PRO A 1 104 ? 2.333 1.070 19.052 1.00 80.00 104 PRO A N 1
ATOM 833 C CA . PRO A 1 104 ? 1.459 1.471 20.153 1.00 80.00 104 PRO A CA 1
ATOM 834 C C . PRO A 1 104 ? -0.025 1.130 19.944 1.00 80.00 104 PRO A C 1
ATOM 836 O O . PRO A 1 104 ? -0.751 0.944 20.921 1.00 80.00 104 PRO A O 1
ATOM 839 N N . ALA A 1 105 ? -0.485 1.023 18.692 1.00 84.38 105 ALA A N 1
ATOM 840 C CA . ALA A 1 105 ? -1.853 0.620 18.376 1.00 84.38 105 ALA A CA 1
ATOM 841 C C . ALA A 1 105 ? -2.140 -0.861 18.674 1.00 84.38 105 ALA A C 1
ATOM 843 O O . ALA A 1 105 ? -3.290 -1.217 18.925 1.00 84.38 105 ALA A O 1
ATOM 844 N N . ALA A 1 106 ? -1.114 -1.715 18.711 1.00 87.62 106 ALA A N 1
ATOM 845 C CA . ALA A 1 106 ? -1.257 -3.167 18.789 1.00 87.62 106 ALA A CA 1
ATOM 846 C C . ALA A 1 106 ? -1.931 -3.654 20.085 1.00 87.62 106 ALA A C 1
ATOM 848 O O . ALA A 1 106 ? -2.483 -4.753 20.140 1.00 87.62 106 ALA A O 1
ATOM 849 N N . LEU A 1 107 ? -1.885 -2.850 21.151 1.00 85.50 107 LEU A N 1
ATOM 850 C CA . LEU A 1 107 ? -2.613 -3.115 22.394 1.00 85.50 107 LEU A CA 1
ATOM 851 C C . LEU A 1 107 ? -4.117 -2.886 22.211 1.00 85.50 107 LEU A C 1
ATOM 853 O O . LEU A 1 107 ? -4.916 -3.775 22.493 1.00 85.50 107 LEU A O 1
ATOM 857 N N . SER A 1 108 ? -4.496 -1.722 21.680 1.00 88.31 108 SER A N 1
ATOM 858 C CA . SER A 1 108 ? -5.895 -1.384 21.406 1.00 88.31 108 SER A CA 1
ATOM 859 C C . SER A 1 108 ? -6.507 -2.319 20.365 1.00 88.31 108 SER A C 1
ATOM 861 O O . SER A 1 108 ? -7.646 -2.741 20.519 1.00 88.31 108 SER A O 1
ATOM 863 N N . GLU A 1 109 ? -5.743 -2.701 19.341 1.00 90.00 109 GLU A N 1
ATOM 864 C CA . GLU A 1 109 ? -6.176 -3.655 18.317 1.00 90.00 109 GLU A CA 1
ATOM 865 C C . GLU A 1 109 ? -6.490 -5.039 18.916 1.00 90.00 109 GLU A C 1
ATOM 867 O O . GLU A 1 109 ? -7.513 -5.632 18.574 1.00 90.00 109 GLU A O 1
ATOM 872 N N . LEU A 1 110 ? -5.682 -5.533 19.867 1.00 91.75 110 LEU A N 1
ATOM 873 C CA . LEU A 1 110 ? -5.969 -6.787 20.578 1.00 91.75 110 LEU A CA 1
ATOM 874 C C . LEU A 1 110 ? -7.242 -6.676 21.429 1.00 91.75 110 LEU A C 1
ATOM 876 O O . LEU A 1 110 ? -8.046 -7.609 21.472 1.00 91.75 110 LEU A O 1
ATOM 880 N N . ASP A 1 111 ? -7.451 -5.542 22.093 1.00 89.81 111 ASP A N 1
ATOM 881 C CA . ASP A 1 111 ? -8.657 -5.327 22.892 1.00 89.81 111 ASP A CA 1
ATOM 882 C C . ASP A 1 111 ? -9.920 -5.264 22.027 1.00 89.81 111 ASP A C 1
ATOM 884 O O . ASP A 1 111 ? -10.951 -5.825 22.408 1.00 89.81 111 ASP A O 1
ATOM 888 N N . VAL A 1 112 ? -9.839 -4.652 20.842 1.00 90.38 112 VAL A N 1
ATOM 889 C CA . VAL A 1 112 ? -10.925 -4.675 19.852 1.00 90.38 112 VAL A CA 1
ATOM 890 C C . VAL A 1 112 ? -11.185 -6.104 19.375 1.00 90.38 112 VAL A C 1
ATOM 892 O O . VAL A 1 112 ? -12.338 -6.534 19.329 1.00 90.38 112 VAL A O 1
ATOM 895 N N . ALA A 1 113 ? -10.132 -6.879 19.099 1.00 92.06 113 ALA A N 1
ATOM 896 C CA . ALA A 1 113 ? -10.263 -8.279 18.708 1.00 92.06 113 ALA A CA 1
ATOM 897 C C . ALA A 1 113 ? -11.024 -9.105 19.755 1.00 92.06 113 ALA A C 1
ATOM 899 O O . ALA A 1 113 ? -11.925 -9.872 19.408 1.00 92.06 113 ALA A O 1
ATOM 900 N N . ARG A 1 114 ? -10.708 -8.926 21.044 1.00 91.62 114 ARG A N 1
ATOM 901 C CA . ARG A 1 114 ? -11.435 -9.577 22.145 1.00 91.62 114 ARG A CA 1
ATOM 902 C C . ARG A 1 114 ? -12.873 -9.086 22.255 1.00 91.62 114 ARG A C 1
ATOM 904 O O . ARG A 1 114 ? -13.769 -9.897 22.456 1.00 91.62 114 ARG A O 1
ATOM 911 N N . ALA A 1 115 ? -13.106 -7.786 22.082 1.00 88.12 115 ALA A N 1
ATOM 912 C CA . ALA A 1 115 ? -14.448 -7.220 22.158 1.00 88.12 115 ALA A CA 1
ATOM 913 C C . ALA A 1 115 ? -15.395 -7.828 21.112 1.00 88.12 115 ALA A C 1
ATOM 915 O O . ALA A 1 115 ? -16.527 -8.167 21.452 1.00 88.12 115 ALA A O 1
ATOM 916 N N . TYR A 1 116 ? -14.913 -8.035 19.885 1.00 89.25 116 TYR A N 1
ATOM 917 C CA . TYR A 1 116 ? -15.653 -8.760 18.851 1.00 89.25 116 TYR A CA 1
ATOM 918 C C . TYR A 1 116 ? -15.718 -10.274 19.093 1.00 89.25 116 TYR A C 1
ATOM 920 O O . TYR A 1 116 ? -16.695 -10.899 18.701 1.00 89.25 116 TYR A O 1
ATOM 928 N N . ALA A 1 117 ? -14.717 -10.888 19.735 1.00 87.69 117 ALA A N 1
ATOM 929 C CA . ALA A 1 117 ? -14.772 -12.316 20.068 1.00 87.69 117 ALA A CA 1
ATOM 930 C C . ALA A 1 117 ? -15.865 -12.625 21.103 1.00 87.69 117 ALA A C 1
ATOM 932 O O . ALA A 1 117 ? -16.530 -13.655 21.017 1.00 87.69 117 ALA A O 1
ATOM 933 N N . GLU A 1 118 ? -16.013 -11.745 22.093 1.00 86.81 118 GLU A N 1
ATOM 934 C CA . GLU A 1 118 ? -16.889 -11.935 23.253 1.00 86.81 118 GLU A CA 1
ATOM 935 C C . GLU A 1 118 ? -18.273 -11.298 23.070 1.00 86.81 118 GLU A C 1
ATOM 937 O O . GLU A 1 118 ? -19.218 -11.712 23.736 1.00 86.81 118 GLU A O 1
ATOM 942 N N . GLY A 1 119 ? -18.402 -10.302 22.187 1.00 80.44 119 GLY A N 1
ATOM 943 C CA . GLY A 1 119 ? -19.628 -9.521 22.022 1.00 80.44 119 GLY A CA 1
ATOM 944 C C . GLY A 1 119 ? -19.905 -8.629 23.234 1.00 80.44 119 GLY A C 1
ATOM 945 O O . GLY A 1 119 ? -20.789 -8.907 24.046 1.00 80.44 119 GLY A O 1
ATOM 946 N N . ARG A 1 120 ? -19.118 -7.560 23.400 1.00 79.44 120 ARG A N 1
ATOM 947 C CA . ARG A 1 120 ? -19.290 -6.610 24.517 1.00 79.44 120 ARG A CA 1
ATOM 948 C C . ARG A 1 120 ? -20.631 -5.859 24.446 1.00 79.44 120 ARG A C 1
ATOM 950 O O . ARG A 1 120 ? -21.213 -5.736 23.375 1.00 79.44 120 ARG A O 1
ATOM 957 N N . PRO A 1 121 ? -21.131 -5.287 25.560 1.00 72.25 121 PRO A N 1
ATOM 958 C CA . PRO A 1 121 ? -22.367 -4.504 25.546 1.00 72.25 121 PRO A CA 1
ATOM 959 C C . PRO A 1 121 ? -22.382 -3.424 24.452 1.00 72.25 121 PRO A C 1
ATOM 961 O O . PRO A 1 121 ? -21.601 -2.475 24.474 1.00 72.25 121 PRO A O 1
ATOM 964 N N . GLY A 1 122 ? -23.296 -3.569 23.490 1.00 70.00 122 GLY A N 1
ATOM 965 C CA . GLY A 1 122 ? -23.431 -2.664 22.350 1.00 70.00 122 GLY A CA 1
ATOM 966 C C . GLY A 1 122 ? -22.436 -2.894 21.206 1.00 70.00 122 GLY A C 1
ATOM 967 O O . GLY A 1 122 ? -22.340 -2.021 20.344 1.00 70.00 122 GLY A O 1
ATOM 968 N N . LEU A 1 123 ? -21.715 -4.014 21.197 1.00 78.50 123 LEU A N 1
ATOM 969 C CA . LEU A 1 123 ? -20.910 -4.503 20.086 1.00 78.50 123 LEU A CA 1
ATOM 970 C C . LEU A 1 123 ? -21.198 -5.996 19.906 1.00 78.50 123 LEU A C 1
ATOM 972 O O . LEU A 1 123 ? -20.805 -6.807 20.742 1.00 78.50 123 LEU A O 1
ATOM 976 N N . ASP A 1 124 ? -21.887 -6.359 18.829 1.00 83.00 124 ASP A N 1
ATOM 977 C CA . ASP A 1 124 ? -22.204 -7.762 18.569 1.00 83.00 124 ASP A CA 1
ATOM 978 C C . ASP A 1 124 ? -20.930 -8.588 18.362 1.00 83.00 124 ASP A C 1
ATOM 980 O O . ASP A 1 124 ? -19.927 -8.102 17.825 1.00 83.00 124 ASP A O 1
ATOM 984 N N . ALA A 1 125 ? -20.973 -9.851 18.794 1.00 87.38 125 ALA A N 1
ATOM 985 C CA . ALA A 1 125 ? -19.879 -10.773 18.542 1.00 87.38 125 ALA A CA 1
ATOM 986 C C . ALA A 1 125 ? -19.733 -10.997 17.030 1.00 87.38 125 ALA A C 1
ATOM 988 O O . ALA A 1 125 ? -20.687 -11.373 16.348 1.00 87.38 125 ALA A O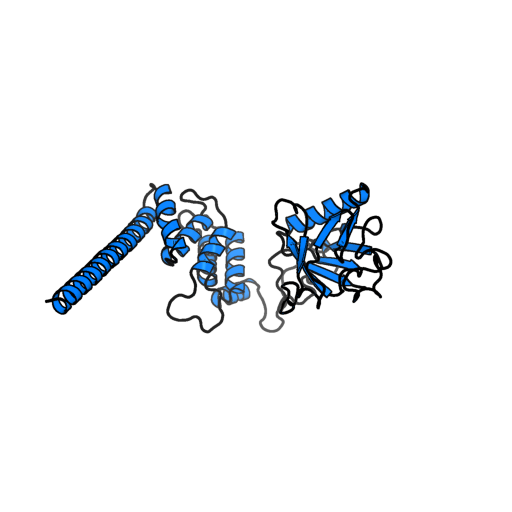 1
ATOM 989 N N . ASP A 1 126 ? -18.523 -10.802 16.521 1.00 83.75 126 ASP A N 1
ATOM 990 C CA . ASP A 1 126 ? -18.177 -10.991 15.118 1.00 83.75 126 ASP A CA 1
ATOM 991 C C . ASP A 1 126 ? -16.810 -11.685 15.040 1.00 83.75 126 ASP A C 1
ATOM 993 O O . ASP A 1 126 ? -15.764 -11.041 15.159 1.00 83.75 126 ASP A O 1
ATOM 997 N N . PRO A 1 127 ? -16.783 -13.017 14.864 1.00 80.69 127 PRO A N 1
ATOM 998 C CA . PRO A 1 127 ? -15.535 -13.764 14.780 1.00 80.69 127 PRO A CA 1
ATOM 999 C C . PRO A 1 127 ? -14.634 -13.334 13.617 1.00 80.69 127 PRO A C 1
ATOM 1001 O O . PRO A 1 127 ? -13.413 -13.422 13.741 1.00 80.69 127 PRO A O 1
ATOM 1004 N N . ALA A 1 128 ? -15.206 -12.870 12.500 1.00 76.94 128 ALA A N 1
ATOM 1005 C CA . ALA A 1 128 ? -14.430 -12.441 11.340 1.00 76.94 128 ALA A CA 1
ATOM 1006 C C . ALA A 1 128 ? -13.743 -11.098 11.615 1.00 76.94 128 ALA A C 1
ATOM 1008 O O . ALA A 1 128 ? -12.551 -10.938 11.343 1.00 76.94 128 ALA A O 1
ATOM 1009 N N . GLU A 1 129 ? -14.466 -10.157 12.223 1.00 81.06 129 GLU A N 1
ATOM 1010 C CA . GLU A 1 129 ? -13.894 -8.876 12.632 1.00 81.06 129 GLU A CA 1
ATOM 1011 C C . GLU A 1 129 ? -12.887 -9.073 13.777 1.00 81.06 129 GLU A C 1
ATOM 1013 O O . GLU A 1 129 ? -11.788 -8.523 13.735 1.00 81.06 129 GLU A O 1
ATOM 1018 N N . SER A 1 130 ? -13.186 -9.949 14.742 1.00 85.06 130 SER A N 1
ATOM 1019 C CA . SER A 1 130 ? -12.251 -10.348 15.801 1.00 85.06 130 SER A CA 1
ATOM 1020 C C . SER A 1 130 ? -10.917 -10.834 15.236 1.00 85.06 130 SER A C 1
ATOM 1022 O O . SER A 1 130 ? -9.856 -10.355 15.638 1.00 85.06 130 SER A O 1
ATOM 1024 N N . GLU A 1 131 ? -10.961 -11.754 14.273 1.00 82.56 131 GLU A N 1
ATOM 1025 C CA . GLU A 1 131 ? -9.773 -12.329 13.648 1.00 82.56 131 GLU A CA 1
ATOM 1026 C C . GLU A 1 131 ? -8.956 -11.269 12.889 1.00 82.56 131 GLU A C 1
ATOM 1028 O O . GLU A 1 131 ? -7.733 -11.215 13.021 1.00 82.56 131 GLU A O 1
ATOM 1033 N N . LYS A 1 132 ? -9.619 -10.358 12.169 1.00 84.31 132 LYS A N 1
ATOM 1034 C CA . LYS A 1 132 ? -8.971 -9.231 11.479 1.00 84.31 132 LYS A CA 1
ATOM 1035 C C . LYS A 1 132 ? -8.210 -8.318 12.445 1.00 84.31 132 LYS A C 1
ATOM 1037 O O . LYS A 1 132 ? -7.045 -7.999 12.199 1.00 84.31 132 LYS A O 1
ATOM 1042 N N . TRP A 1 133 ? -8.833 -7.909 13.550 1.00 85.62 133 TRP A N 1
ATOM 1043 C CA . TRP A 1 133 ? -8.175 -7.067 14.557 1.00 85.62 133 TRP A CA 1
ATOM 1044 C C . TRP A 1 133 ? -7.052 -7.810 15.290 1.00 85.62 133 TRP A C 1
ATOM 1046 O O . TRP A 1 133 ? -6.009 -7.221 15.577 1.00 85.62 133 TRP A O 1
ATOM 1056 N N . LEU A 1 134 ? -7.206 -9.120 15.511 1.00 86.06 134 LEU A N 1
ATOM 1057 C CA . LEU A 1 134 ? -6.171 -9.965 16.109 1.00 86.06 134 LEU A CA 1
ATOM 1058 C C . LEU A 1 134 ? -4.923 -10.042 15.216 1.00 86.06 134 LEU A C 1
ATOM 1060 O O . LEU A 1 134 ? -3.795 -9.954 15.702 1.00 86.06 134 LEU A O 1
ATOM 1064 N N . GLN A 1 135 ? -5.114 -10.151 13.900 1.00 83.88 135 GLN A N 1
ATOM 1065 C CA . GLN A 1 135 ? -4.028 -10.133 12.918 1.00 83.88 135 GLN A CA 1
ATOM 1066 C C . GLN A 1 135 ? -3.319 -8.776 12.847 1.00 83.88 135 GLN A C 1
ATOM 1068 O O . GLN A 1 135 ? -2.090 -8.741 12.739 1.00 83.88 135 GLN A O 1
ATOM 1073 N N . LEU A 1 136 ? -4.058 -7.665 12.945 1.00 81.75 136 LEU A N 1
ATOM 1074 C CA . LEU A 1 136 ? -3.474 -6.321 13.016 1.00 81.75 136 LEU A CA 1
ATOM 1075 C C . LEU A 1 136 ? -2.588 -6.164 14.258 1.00 81.75 136 LEU A C 1
ATOM 1077 O O . LEU A 1 136 ? -1.412 -5.827 14.114 1.00 81.75 136 LEU A O 1
ATOM 1081 N N . ALA A 1 137 ? -3.094 -6.554 15.431 1.00 85.75 137 ALA A N 1
ATOM 1082 C CA . ALA A 1 137 ? -2.335 -6.515 16.677 1.00 85.75 137 ALA A CA 1
ATOM 1083 C C . ALA A 1 137 ? -1.048 -7.354 16.597 1.00 85.75 137 ALA A C 1
ATOM 1085 O O . ALA A 1 137 ? 0.031 -6.909 16.995 1.00 85.75 137 ALA A O 1
ATOM 1086 N N . ALA A 1 138 ? -1.134 -8.564 16.037 1.00 84.75 138 ALA A N 1
ATOM 1087 C CA . ALA A 1 138 ? 0.026 -9.429 15.848 1.00 84.75 138 ALA A CA 1
ATOM 1088 C C . ALA A 1 138 ? 1.060 -8.811 14.893 1.00 84.75 138 ALA A C 1
ATOM 1090 O O . ALA A 1 138 ? 2.260 -8.851 15.170 1.00 84.75 138 ALA A O 1
ATOM 1091 N N . LYS A 1 139 ? 0.608 -8.184 13.799 1.00 83.19 139 LYS A N 1
ATOM 1092 C CA . LYS A 1 139 ? 1.468 -7.443 12.861 1.00 83.19 139 LYS A CA 1
ATOM 1093 C C . LYS A 1 139 ? 2.131 -6.235 13.525 1.00 83.19 139 LYS A C 1
ATOM 1095 O O . LYS A 1 139 ? 3.273 -5.922 13.201 1.00 83.19 139 LYS A O 1
ATOM 1100 N N . GLY A 1 140 ? 1.437 -5.592 14.460 1.00 77.25 140 GLY A N 1
ATOM 1101 C CA . GLY A 1 140 ? 1.977 -4.544 15.320 1.00 77.25 140 GLY A CA 1
ATOM 1102 C C . GLY A 1 140 ? 2.984 -5.045 16.361 1.00 77.25 140 GLY A C 1
ATOM 1103 O O . GLY A 1 140 ? 3.528 -4.238 17.102 1.00 77.25 140 GLY A O 1
ATOM 1104 N N . GLY A 1 141 ? 3.269 -6.350 16.432 1.00 79.62 141 GLY A N 1
ATOM 1105 C CA . GLY A 1 141 ? 4.244 -6.926 17.361 1.00 79.62 141 GLY A CA 1
ATOM 1106 C C . GLY A 1 141 ? 3.661 -7.324 18.718 1.00 79.62 141 GLY A C 1
ATOM 1107 O O . GLY A 1 141 ? 4.417 -7.648 19.635 1.00 79.62 141 GLY A O 1
ATOM 1108 N N . ASN A 1 142 ? 2.331 -7.336 18.872 1.00 86.00 142 ASN A N 1
ATOM 1109 C CA . ASN A 1 142 ? 1.704 -7.806 20.102 1.00 86.00 142 ASN A CA 1
ATOM 1110 C C . ASN A 1 142 ? 1.942 -9.318 20.278 1.00 86.00 142 ASN A C 1
ATOM 1112 O O . ASN A 1 142 ? 1.368 -10.150 19.571 1.00 86.00 142 ASN A O 1
ATOM 1116 N N . LYS A 1 143 ? 2.796 -9.672 21.246 1.00 85.06 143 LYS A N 1
ATOM 1117 C CA . LYS A 1 143 ? 3.208 -11.057 21.536 1.00 85.06 143 LYS A CA 1
ATOM 1118 C C . LYS A 1 143 ? 2.027 -11.967 21.877 1.00 85.06 143 LYS A C 1
ATOM 1120 O O . LYS A 1 143 ? 2.038 -13.140 21.509 1.00 85.06 143 LYS A O 1
ATOM 1125 N N . GLU A 1 144 ? 1.010 -11.437 22.549 1.00 84.69 144 GLU A N 1
ATOM 1126 C CA . GLU A 1 144 ? -0.178 -12.209 22.901 1.00 84.69 144 GLU A CA 1
ATOM 1127 C C . GLU A 1 144 ? -1.019 -12.519 21.661 1.00 84.69 144 GLU A C 1
ATOM 1129 O O . GLU A 1 144 ? -1.369 -13.675 21.432 1.00 84.69 144 GLU A O 1
ATOM 1134 N N . ALA A 1 145 ? -1.259 -11.521 20.808 1.00 86.12 145 ALA A N 1
ATOM 1135 C CA . ALA A 1 145 ? -1.975 -11.724 19.552 1.00 86.12 145 ALA A CA 1
ATOM 1136 C C . ALA A 1 145 ? -1.272 -12.760 18.653 1.00 86.12 145 ALA A C 1
ATOM 1138 O O . ALA A 1 145 ? -1.917 -13.654 18.103 1.00 86.12 145 ALA A O 1
ATOM 1139 N N . ILE A 1 146 ? 0.064 -12.698 18.568 1.00 82.62 146 ILE A N 1
ATOM 1140 C CA . ILE A 1 146 ? 0.884 -13.685 17.847 1.00 82.62 146 ILE A CA 1
ATOM 1141 C C . ILE A 1 146 ? 0.665 -15.098 18.409 1.00 82.62 146 ILE A C 1
ATOM 1143 O O . ILE A 1 146 ? 0.451 -16.041 17.643 1.00 82.62 146 ILE A O 1
ATOM 1147 N N . ALA A 1 147 ? 0.691 -15.255 19.736 1.00 80.25 147 ALA A N 1
ATOM 1148 C CA . ALA A 1 147 ? 0.487 -16.547 20.388 1.00 80.25 147 ALA A CA 1
ATOM 1149 C C . ALA A 1 147 ? -0.932 -17.098 20.159 1.00 80.25 147 ALA A C 1
ATOM 1151 O O . ALA A 1 147 ? -1.093 -18.282 19.855 1.00 80.25 147 ALA A O 1
ATOM 1152 N N . MET A 1 148 ? -1.956 -16.242 20.239 1.00 82.00 148 MET A N 1
ATOM 1153 C CA . MET A 1 148 ? -3.351 -16.622 19.992 1.00 82.00 148 MET A CA 1
ATOM 1154 C C . MET A 1 148 ? -3.557 -17.133 18.561 1.00 82.00 148 MET A C 1
ATOM 1156 O O . MET A 1 148 ? -4.195 -18.169 18.363 1.00 82.00 148 MET A O 1
ATOM 1160 N N . LEU A 1 149 ? -2.975 -16.459 17.563 1.00 78.06 149 LEU A N 1
ATOM 1161 C CA . LEU A 1 149 ? -3.040 -16.895 16.165 1.00 78.06 149 LEU A CA 1
ATOM 1162 C C . LEU A 1 149 ? -2.297 -18.212 15.935 1.00 78.06 149 LEU A C 1
ATOM 1164 O O . LEU A 1 149 ? -2.793 -19.082 15.216 1.00 78.06 149 LEU A O 1
ATOM 1168 N N . ALA A 1 150 ? -1.130 -18.390 16.558 1.00 68.94 150 ALA A N 1
ATOM 1169 C CA . ALA A 1 150 ? -0.368 -19.633 16.466 1.00 68.94 150 ALA A CA 1
ATOM 1170 C C . ALA A 1 150 ? -1.163 -20.829 17.018 1.00 68.94 150 ALA A C 1
ATOM 1172 O O . ALA A 1 150 ? -1.235 -21.867 16.358 1.00 68.94 150 ALA A O 1
ATOM 1173 N N . ALA A 1 151 ? -1.819 -20.655 18.170 1.00 66.12 151 ALA A N 1
ATOM 1174 C CA . ALA A 1 151 ? -2.664 -21.677 18.783 1.00 66.12 151 ALA A CA 1
ATOM 1175 C C . ALA A 1 151 ? -3.906 -22.011 17.933 1.00 66.12 151 ALA A C 1
ATOM 1177 O O . ALA A 1 151 ? -4.248 -23.182 17.785 1.00 66.12 151 ALA A O 1
ATOM 1178 N N . ARG A 1 152 ? -4.555 -21.004 17.326 1.00 68.75 152 ARG A N 1
ATOM 1179 C CA . ARG A 1 152 ? -5.731 -21.198 16.451 1.00 68.75 152 ARG A CA 1
ATOM 1180 C C . ARG A 1 152 ? -5.395 -21.875 15.122 1.00 68.75 152 ARG A C 1
ATOM 1182 O O . ARG A 1 152 ? -6.204 -22.635 14.602 1.00 68.75 152 ARG A O 1
ATOM 1189 N N . SER A 1 153 ? -4.205 -21.621 14.581 1.00 51.41 153 SER A N 1
ATOM 1190 C CA . SER A 1 153 ? -3.806 -22.081 13.242 1.00 51.41 153 SER A CA 1
ATOM 1191 C C . SER A 1 153 ? -3.342 -23.544 13.187 1.00 51.41 153 SER A C 1
ATOM 1193 O O . SER A 1 153 ? -2.981 -24.011 12.109 1.00 51.41 153 SER A O 1
ATOM 1195 N N . GLY A 1 154 ? -3.265 -24.261 14.317 1.00 45.72 154 GLY A N 1
ATOM 1196 C CA . GLY A 1 154 ? -2.799 -25.656 14.355 1.00 45.72 154 GLY A CA 1
ATOM 1197 C C . GLY A 1 154 ? -1.371 -25.868 13.822 1.00 45.72 154 GLY A C 1
ATOM 1198 O O . GLY A 1 154 ? -1.031 -26.964 13.376 1.00 45.72 154 GLY A O 1
ATOM 1199 N N . LYS A 1 155 ? -0.528 -24.826 13.830 1.00 45.34 155 LYS A N 1
ATOM 1200 C CA . LYS A 1 155 ? 0.867 -24.897 13.370 1.00 45.34 155 LYS A CA 1
ATOM 1201 C C . LYS A 1 155 ? 1.688 -25.782 14.314 1.00 45.34 155 LYS A C 1
ATOM 1203 O O . LYS A 1 155 ? 1.766 -25.501 15.508 1.00 45.34 155 LYS A O 1
ATOM 1208 N N . ASN A 1 156 ? 2.378 -26.794 13.777 1.00 40.16 156 ASN A N 1
ATOM 1209 C CA . ASN A 1 156 ? 3.508 -27.383 14.494 1.00 40.16 156 ASN A CA 1
ATOM 1210 C C . ASN A 1 156 ? 4.666 -26.369 14.519 1.00 40.16 156 ASN A C 1
ATOM 1212 O O . ASN A 1 156 ? 4.892 -25.637 13.552 1.00 40.16 156 ASN A O 1
ATOM 1216 N N . HIS A 1 157 ? 5.395 -26.307 15.631 1.00 44.72 157 HIS A N 1
ATOM 1217 C CA . HIS A 1 157 ? 6.516 -25.377 15.805 1.00 44.72 157 HIS A CA 1
ATOM 1218 C C . HIS A 1 157 ? 7.684 -25.636 14.825 1.00 44.72 157 HIS A C 1
ATOM 1220 O O . HIS A 1 157 ? 8.575 -24.801 14.716 1.00 44.72 157 HIS A O 1
ATOM 1226 N N . GLU A 1 158 ? 7.683 -26.758 14.093 1.00 41.09 158 GLU A N 1
ATOM 1227 C CA . GLU A 1 158 ? 8.860 -27.247 13.362 1.00 41.09 158 GLU A CA 1
ATOM 1228 C C . GLU A 1 158 ? 8.843 -27.005 11.845 1.00 41.09 158 GLU A C 1
ATOM 1230 O O . GLU A 1 158 ? 9.906 -26.985 11.232 1.00 41.09 158 GLU A O 1
ATOM 1235 N N . SER A 1 159 ? 7.684 -26.790 11.210 1.00 50.47 159 SER A N 1
ATOM 1236 C CA . SER A 1 159 ? 7.631 -26.579 9.748 1.00 50.47 159 SER A CA 1
ATOM 1237 C C . SER A 1 159 ? 7.015 -25.252 9.316 1.00 50.47 159 SER A C 1
ATOM 1239 O O . SER A 1 159 ? 7.209 -24.832 8.175 1.00 50.47 159 SER A O 1
ATOM 1241 N N . GLY A 1 160 ? 6.265 -24.584 10.202 1.00 48.50 160 GLY A N 1
ATOM 1242 C CA . GLY A 1 160 ? 5.716 -23.252 9.955 1.00 48.50 160 GLY A CA 1
ATOM 1243 C C . GLY A 1 160 ? 4.758 -23.131 8.759 1.00 48.50 160 GLY A C 1
ATOM 1244 O O . GLY A 1 160 ? 4.370 -22.021 8.383 1.00 48.50 160 GLY A O 1
ATOM 1245 N N . ARG A 1 161 ? 4.343 -24.259 8.173 1.00 48.34 161 ARG A N 1
ATOM 1246 C CA . ARG A 1 161 ? 3.402 -24.301 7.055 1.00 48.34 161 ARG A CA 1
ATOM 1247 C C . ARG A 1 161 ? 1.981 -24.133 7.566 1.00 48.34 161 ARG A C 1
ATOM 1249 O O . ARG A 1 161 ? 1.596 -24.679 8.596 1.00 48.34 161 ARG A O 1
ATOM 1256 N N . TYR A 1 162 ? 1.211 -23.348 6.833 1.00 53.59 162 TYR A N 1
ATOM 1257 C CA . TYR A 1 162 ? -0.215 -23.207 7.065 1.00 53.59 162 TYR A CA 1
ATOM 1258 C C . TYR A 1 162 ? -0.919 -24.492 6.616 1.00 53.59 162 TYR A C 1
ATOM 1260 O O . TYR A 1 162 ? -0.639 -25.009 5.535 1.00 53.59 162 TYR A O 1
ATOM 1268 N N . ILE A 1 163 ? -1.807 -25.014 7.457 1.00 54.84 163 ILE A N 1
ATOM 1269 C CA . ILE A 1 163 ? -2.498 -26.293 7.226 1.00 54.84 163 ILE A CA 1
ATOM 1270 C C . ILE A 1 163 ? -3.845 -26.126 6.509 1.00 54.84 163 ILE A C 1
ATOM 1272 O O . ILE A 1 163 ? -4.446 -27.110 6.080 1.00 54.84 163 ILE A O 1
ATOM 1276 N N . GLN A 1 164 ? -4.318 -24.888 6.349 1.00 58.91 164 GLN A N 1
ATOM 1277 C CA . GLN A 1 164 ? -5.575 -24.591 5.674 1.00 58.91 164 GLN A CA 1
ATOM 1278 C C . GLN A 1 164 ? -5.359 -24.436 4.165 1.00 58.91 164 GLN A C 1
ATOM 1280 O O . GLN A 1 164 ? -4.428 -23.762 3.725 1.00 58.91 164 GLN A O 1
ATOM 1285 N N . LYS A 1 165 ? -6.228 -25.084 3.384 1.00 60.38 165 LYS A N 1
ATOM 1286 C CA . LYS A 1 165 ? -6.293 -24.931 1.927 1.00 60.38 165 LYS A CA 1
ATOM 1287 C C . LYS A 1 165 ? -6.634 -23.479 1.585 1.00 60.38 165 LYS A C 1
ATOM 1289 O O . LYS A 1 165 ? -7.492 -22.895 2.244 1.00 60.38 165 LYS A O 1
ATOM 1294 N N . ASP A 1 166 ? -6.015 -22.941 0.540 1.00 59.56 166 ASP A N 1
ATOM 1295 C CA . ASP A 1 166 ? -6.364 -21.636 -0.018 1.00 59.56 166 ASP A CA 1
ATOM 1296 C C . ASP A 1 166 ? -7.884 -21.571 -0.305 1.00 59.56 166 ASP A C 1
ATOM 1298 O O . ASP A 1 166 ? -8.399 -22.459 -1.003 1.00 59.56 166 ASP A O 1
ATOM 1302 N N . PRO A 1 167 ? -8.618 -20.571 0.229 1.00 55.91 167 PRO A N 1
ATOM 1303 C CA . PRO A 1 167 ? -10.047 -20.386 -0.020 1.00 55.91 167 PRO A CA 1
ATOM 1304 C C . PRO A 1 167 ? -10.428 -20.286 -1.505 1.00 55.91 167 PRO A C 1
ATOM 1306 O O . PRO A 1 167 ? -11.548 -20.651 -1.860 1.00 55.91 167 PRO A O 1
ATOM 1309 N N . ILE A 1 168 ? -9.511 -19.858 -2.383 1.00 59.50 168 ILE A N 1
ATOM 1310 C CA . ILE A 1 168 ? -9.728 -19.820 -3.840 1.00 59.50 168 ILE A CA 1
ATOM 1311 C C . ILE A 1 168 ? -9.627 -21.213 -4.491 1.00 59.50 168 ILE A C 1
ATOM 1313 O O . ILE A 1 168 ? -10.036 -21.441 -5.632 1.00 59.50 168 ILE A O 1
ATOM 1317 N N . GLY A 1 169 ? -9.092 -22.188 -3.757 1.00 63.97 169 GLY A N 1
ATOM 1318 C CA . GLY A 1 169 ? -8.969 -23.571 -4.182 1.00 63.97 169 GLY A CA 1
ATOM 1319 C C . GLY A 1 169 ? -8.058 -23.754 -5.397 1.00 63.97 169 GLY A C 1
ATOM 1320 O O . GLY A 1 169 ? -6.992 -23.158 -5.498 1.00 63.97 169 GLY A O 1
ATOM 1321 N N . LEU A 1 170 ? -8.458 -24.634 -6.320 1.00 67.88 170 LEU A N 1
ATOM 1322 C CA . LEU A 1 170 ? -7.645 -24.981 -7.498 1.00 67.88 170 LEU A CA 1
ATOM 1323 C C . LEU A 1 170 ? -7.621 -23.878 -8.567 1.00 67.88 170 LEU A C 1
ATOM 1325 O O . LEU A 1 170 ? -6.831 -23.963 -9.506 1.00 67.88 170 LEU A O 1
ATOM 1329 N N . ALA A 1 171 ? -8.446 -22.835 -8.422 1.00 52.16 171 ALA A N 1
ATOM 1330 C CA . ALA A 1 171 ? -8.392 -21.665 -9.293 1.00 52.16 171 ALA A CA 1
ATOM 1331 C C . ALA A 1 171 ? -7.094 -20.853 -9.095 1.00 52.16 171 ALA A C 1
ATOM 1333 O O . ALA A 1 171 ? -6.661 -20.175 -10.020 1.00 52.16 171 ALA A O 1
ATOM 1334 N N . GLY A 1 172 ? -6.425 -20.987 -7.940 1.00 53.72 172 GLY A N 1
ATOM 1335 C CA . GLY A 1 172 ? -5.101 -20.410 -7.656 1.00 53.72 172 GLY A CA 1
ATOM 1336 C C . GLY A 1 172 ? -3.919 -21.251 -8.161 1.00 53.72 172 GLY A C 1
ATOM 1337 O O . GLY A 1 172 ? -2.765 -20.941 -7.866 1.00 53.72 172 GLY A O 1
ATOM 1338 N N . GLY A 1 173 ? -4.189 -22.328 -8.907 1.00 62.22 173 GLY A N 1
ATOM 1339 C CA . GLY A 1 173 ? -3.197 -23.278 -9.408 1.00 62.22 173 GLY A CA 1
ATOM 1340 C C . GLY A 1 173 ? -3.306 -24.664 -8.766 1.00 62.22 173 GLY A C 1
ATOM 1341 O O . GLY A 1 173 ? -4.050 -24.893 -7.814 1.00 62.22 173 GLY A O 1
ATOM 1342 N N . MET A 1 174 ? -2.537 -25.623 -9.295 1.00 68.25 174 MET A N 1
ATOM 1343 C CA . MET A 1 174 ? -2.600 -27.031 -8.859 1.00 68.25 174 MET A CA 1
ATOM 1344 C C . MET A 1 174 ? -2.224 -27.237 -7.386 1.00 68.25 174 MET A C 1
ATOM 1346 O O . MET A 1 174 ? -2.648 -28.213 -6.772 1.00 68.25 174 MET A O 1
ATOM 1350 N N . ASN A 1 175 ? -1.433 -26.329 -6.813 1.00 66.50 175 ASN A N 1
ATOM 1351 C CA . ASN A 1 175 ? -1.055 -26.381 -5.411 1.00 66.50 175 ASN A CA 1
ATOM 1352 C C . ASN A 1 175 ? -1.866 -25.359 -4.606 1.00 66.50 175 ASN A C 1
ATOM 1354 O O . ASN A 1 175 ? -1.495 -24.192 -4.515 1.00 66.50 175 ASN A O 1
ATOM 1358 N N . ALA A 1 176 ? -2.927 -25.835 -3.955 1.00 63.59 176 ALA A N 1
ATOM 1359 C CA . ALA A 1 176 ? -3.809 -25.029 -3.109 1.00 63.59 176 ALA A CA 1
ATOM 1360 C C . ALA A 1 176 ? -3.167 -24.556 -1.780 1.00 63.59 176 ALA A C 1
ATOM 1362 O O . ALA A 1 1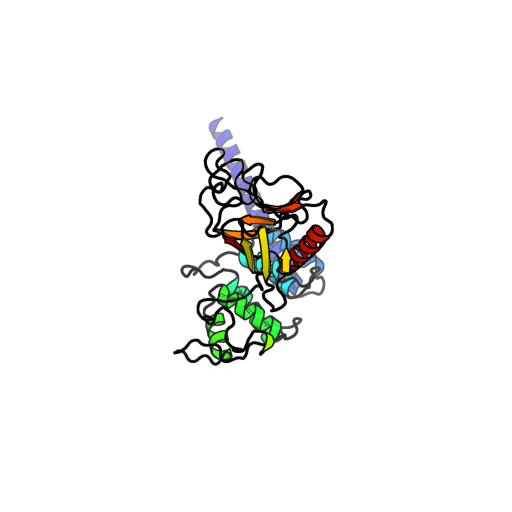76 ? -3.877 -24.142 -0.870 1.00 63.59 176 ALA A O 1
ATOM 1363 N N . TYR A 1 177 ? -1.840 -24.644 -1.652 1.00 65.06 177 TYR A N 1
ATOM 1364 C CA . TYR A 1 177 ? -1.038 -24.144 -0.529 1.00 65.06 177 TYR A CA 1
ATOM 1365 C C . TYR A 1 177 ? 0.121 -23.238 -1.000 1.00 65.06 177 TYR A C 1
ATOM 1367 O O . TYR A 1 177 ? 1.030 -22.942 -0.227 1.00 65.06 177 TYR A O 1
ATOM 1375 N N . ALA A 1 178 ? 0.144 -22.835 -2.278 1.00 64.62 178 ALA A N 1
ATOM 1376 C CA . ALA A 1 178 ? 1.258 -22.097 -2.888 1.00 64.62 178 ALA A CA 1
ATOM 1377 C C . ALA A 1 178 ? 1.173 -20.564 -2.768 1.00 64.62 178 ALA A C 1
ATOM 1379 O O . ALA A 1 178 ? 2.037 -19.863 -3.306 1.00 64.62 178 ALA A O 1
ATOM 1380 N N . TYR A 1 179 ? 0.172 -20.031 -2.065 1.00 62.88 179 TYR A N 1
ATOM 1381 C CA . TYR A 1 179 ? 0.029 -18.593 -1.843 1.00 62.88 179 TYR A CA 1
ATOM 1382 C C . TYR A 1 179 ? 1.290 -17.992 -1.196 1.00 62.88 179 TYR A C 1
ATOM 1384 O O . TYR A 1 179 ? 2.122 -18.697 -0.614 1.00 62.88 179 TYR A O 1
ATOM 1392 N N . VAL A 1 180 ? 1.490 -16.684 -1.394 1.00 56.66 180 VAL A N 1
ATOM 1393 C CA . VAL A 1 180 ? 2.723 -15.943 -1.052 1.00 56.66 180 VAL A CA 1
ATOM 1394 C C . VAL A 1 180 ? 4.032 -16.572 -1.579 1.00 56.66 180 VAL A C 1
ATOM 1396 O O . VAL A 1 180 ? 5.118 -16.358 -1.029 1.00 56.66 180 VAL A O 1
ATOM 1399 N N . GLY A 1 181 ? 3.963 -17.342 -2.672 1.00 58.84 181 GLY A N 1
ATOM 1400 C CA . GLY A 1 181 ? 5.114 -18.042 -3.253 1.00 58.84 181 GLY A CA 1
ATOM 1401 C C . GLY A 1 181 ? 5.638 -19.180 -2.370 1.00 58.84 181 GLY A C 1
ATOM 1402 O O . GLY A 1 181 ? 6.837 -19.451 -2.375 1.00 58.84 181 GLY A O 1
ATOM 1403 N N . GLY A 1 182 ? 4.766 -19.797 -1.565 1.00 61.22 182 GLY A N 1
ATOM 1404 C CA . GLY A 1 182 ? 5.106 -20.917 -0.685 1.00 61.22 182 GLY A CA 1
ATOM 1405 C C . GLY A 1 182 ? 5.884 -20.541 0.582 1.00 61.22 182 GLY A C 1
ATOM 1406 O O . GLY A 1 182 ? 6.394 -21.434 1.257 1.00 61.22 182 GLY A O 1
ATOM 1407 N N . ASN A 1 183 ? 5.982 -19.248 0.926 1.00 54.53 183 ASN A N 1
ATOM 1408 C CA . ASN A 1 183 ? 6.678 -18.771 2.130 1.00 54.53 183 ASN A CA 1
ATOM 1409 C C . ASN A 1 183 ? 5.779 -17.900 3.044 1.00 54.53 183 ASN A C 1
ATOM 1411 O O . ASN A 1 183 ? 6.008 -16.695 3.166 1.00 54.53 183 ASN A O 1
ATOM 1415 N N . PRO A 1 184 ? 4.782 -18.498 3.725 1.00 53.56 184 PRO A N 1
ATOM 1416 C CA . PRO A 1 184 ? 3.867 -17.806 4.646 1.00 53.56 184 PRO A CA 1
ATOM 1417 C C . PRO A 1 184 ? 4.471 -17.476 6.017 1.00 53.56 184 PRO A C 1
ATOM 1419 O O . PRO A 1 184 ? 3.774 -16.986 6.902 1.00 53.56 184 PRO A O 1
ATOM 1422 N N . LEU A 1 185 ? 5.756 -17.780 6.220 1.00 45.97 185 LEU A N 1
ATOM 1423 C CA . LEU A 1 185 ? 6.500 -17.437 7.432 1.00 45.97 185 LEU A CA 1
ATOM 1424 C C . LEU A 1 185 ? 7.149 -16.063 7.332 1.00 45.97 185 LEU A C 1
ATOM 1426 O O . LEU A 1 185 ? 7.162 -15.317 8.305 1.00 45.97 185 LEU A O 1
ATOM 1430 N N . SER A 1 186 ? 7.686 -15.732 6.159 1.00 45.12 186 SER A N 1
ATOM 1431 C CA . SER A 1 186 ? 8.331 -14.439 5.910 1.00 45.12 186 SER A CA 1
ATOM 1432 C C . SER A 1 186 ? 7.430 -13.461 5.162 1.00 45.12 186 SER A C 1
ATOM 1434 O O . SER A 1 186 ? 7.770 -12.286 5.049 1.00 45.12 186 SER A O 1
ATOM 1436 N N . ARG A 1 187 ? 6.312 -13.937 4.603 1.00 43.34 187 ARG A N 1
ATOM 1437 C CA . ARG A 1 187 ? 5.407 -13.136 3.780 1.00 43.34 187 ARG A CA 1
ATOM 1438 C C . ARG A 1 187 ? 3.991 -13.269 4.312 1.00 43.34 187 ARG A C 1
ATOM 1440 O O . ARG A 1 187 ? 3.475 -14.369 4.475 1.00 43.34 187 ARG A O 1
ATOM 1447 N N . ILE A 1 188 ? 3.380 -12.125 4.566 1.00 43.56 188 ILE A N 1
ATOM 1448 C CA . ILE A 1 188 ? 1.958 -11.978 4.861 1.00 43.56 188 ILE A CA 1
ATOM 1449 C C . ILE A 1 188 ? 1.388 -11.211 3.665 1.00 43.56 188 ILE A C 1
ATOM 1451 O O . ILE A 1 188 ? 2.075 -10.318 3.166 1.00 43.56 188 ILE A O 1
ATOM 1455 N N . ASP A 1 189 ? 0.179 -11.540 3.206 1.00 46.41 189 ASP A N 1
ATOM 1456 C CA . ASP A 1 189 ? -0.578 -10.732 2.235 1.00 46.41 189 ASP A CA 1
ATOM 1457 C C . ASP A 1 189 ? -1.785 -10.085 2.935 1.00 46.41 189 ASP A C 1
ATOM 1459 O O . ASP A 1 189 ? -2.876 -10.647 2.936 1.00 46.41 189 ASP A O 1
ATOM 1463 N N . PRO A 1 190 ? -1.602 -8.939 3.616 1.00 43.06 190 PRO A N 1
ATOM 1464 C CA . PRO A 1 190 ? -2.643 -8.313 4.417 1.00 43.06 190 PRO A CA 1
ATOM 1465 C C . PRO A 1 190 ? -3.496 -7.315 3.614 1.00 43.06 190 PRO A C 1
ATOM 1467 O O . PRO A 1 190 ? -4.295 -6.612 4.225 1.00 43.06 190 PRO A O 1
ATOM 1470 N N . LEU A 1 191 ? -3.261 -7.143 2.303 1.00 50.09 191 LEU A N 1
ATOM 1471 C CA . LEU A 1 191 ? -3.736 -5.969 1.551 1.00 50.09 191 LEU A CA 1
ATOM 1472 C C . LEU A 1 191 ? -4.176 -6.221 0.098 1.00 50.09 191 LEU A C 1
ATOM 1474 O O . LEU A 1 191 ? -4.766 -5.309 -0.467 1.00 50.09 191 LEU A O 1
ATOM 1478 N N . GLY A 1 192 ? -3.901 -7.372 -0.531 1.00 52.22 192 GLY A N 1
ATOM 1479 C CA . GLY A 1 192 ? -4.367 -7.615 -1.910 1.00 52.22 192 GLY A CA 1
ATOM 1480 C C . GLY A 1 192 ? -3.650 -6.786 -2.996 1.00 52.22 192 GLY A C 1
ATOM 1481 O O . GLY A 1 192 ? -4.232 -6.414 -3.998 1.00 52.22 192 GLY A O 1
ATOM 1482 N N . LEU A 1 193 ? -2.361 -6.488 -2.838 1.00 62.69 193 LEU A N 1
ATOM 1483 C CA . LEU A 1 193 ? -1.568 -5.605 -3.724 1.00 62.69 193 LEU A CA 1
ATOM 1484 C C . LEU A 1 193 ? -1.558 -5.993 -5.232 1.00 62.69 193 LEU A C 1
ATOM 1486 O O . LEU A 1 193 ? -0.790 -6.879 -5.587 1.00 62.69 193 LEU A O 1
ATOM 1490 N N . ALA A 1 194 ? -2.221 -5.301 -6.171 1.00 71.25 194 ALA A N 1
ATOM 1491 C CA . ALA A 1 194 ? -2.012 -5.627 -7.597 1.00 71.25 194 ALA A CA 1
ATOM 1492 C C . ALA A 1 194 ? -0.522 -5.507 -7.987 1.00 71.25 194 ALA A C 1
ATOM 1494 O O . ALA A 1 194 ? 0.149 -4.504 -7.698 1.00 71.25 194 ALA A O 1
ATOM 1495 N N . VAL A 1 195 ? -0.005 -6.550 -8.644 1.00 83.50 195 VAL A N 1
ATOM 1496 C CA . VAL A 1 195 ? 1.389 -6.618 -9.096 1.00 83.50 195 VAL A CA 1
ATOM 1497 C C . VAL A 1 195 ? 1.435 -6.305 -10.579 1.00 83.50 195 VAL A C 1
ATOM 1499 O O . VAL A 1 195 ? 0.911 -7.053 -11.409 1.00 83.50 195 VAL A O 1
ATOM 1502 N N . CYS A 1 196 ? 2.083 -5.197 -10.913 1.00 91.69 196 CYS A N 1
ATOM 1503 C CA . CYS A 1 196 ? 2.283 -4.775 -12.284 1.00 91.69 196 CYS A CA 1
ATOM 1504 C C . CYS A 1 196 ? 3.726 -5.004 -12.740 1.00 91.69 196 CYS A C 1
ATOM 1506 O O . CYS A 1 196 ? 4.688 -4.849 -11.987 1.00 91.69 196 CYS A O 1
ATOM 1508 N N . THR A 1 197 ? 3.891 -5.334 -14.014 1.00 95.19 197 THR A N 1
ATOM 1509 C CA . THR A 1 197 ? 5.184 -5.383 -14.693 1.00 95.19 197 THR A CA 1
ATOM 1510 C C . THR A 1 197 ? 5.101 -4.554 -15.960 1.00 95.19 197 THR A C 1
ATOM 1512 O O . THR A 1 197 ? 4.211 -4.778 -16.778 1.00 95.19 197 THR A O 1
ATOM 1515 N N . TYR A 1 198 ? 6.013 -3.600 -16.119 1.00 97.19 198 TYR A N 1
ATOM 1516 C CA . TYR A 1 198 ? 6.171 -2.836 -17.353 1.00 97.19 198 TYR A CA 1
ATOM 1517 C C . TYR A 1 198 ? 7.466 -3.252 -18.033 1.00 97.19 198 TYR A C 1
ATOM 1519 O O . TYR A 1 198 ? 8.523 -3.160 -17.414 1.00 97.19 198 TYR A O 1
ATOM 1527 N N . SER A 1 199 ? 7.391 -3.693 -19.286 1.00 96.56 199 SER A N 1
ATOM 1528 C CA . SER A 1 199 ? 8.583 -3.864 -20.120 1.00 96.56 199 SER A CA 1
ATOM 1529 C C . SER A 1 199 ? 8.739 -2.649 -21.018 1.00 96.56 199 SER A C 1
ATOM 1531 O O . SER A 1 199 ? 7.802 -2.276 -21.727 1.00 96.56 199 SER A O 1
ATOM 1533 N N . VAL A 1 200 ? 9.922 -2.037 -20.971 1.00 93.19 200 VAL A N 1
ATOM 1534 C CA . VAL A 1 200 ? 10.260 -0.878 -21.800 1.00 93.19 200 VAL A CA 1
ATOM 1535 C C . VAL A 1 200 ? 10.287 -1.288 -23.273 1.00 93.19 200 VAL A C 1
ATOM 1537 O O . VAL A 1 200 ? 9.588 -0.683 -24.081 1.00 93.19 200 VAL A O 1
ATOM 1540 N N . SER A 1 201 ? 11.014 -2.354 -23.606 1.00 91.00 201 SER A N 1
ATOM 1541 C CA . SER A 1 201 ? 11.157 -2.873 -24.970 1.00 91.00 201 SER A CA 1
ATOM 1542 C C . SER A 1 201 ? 9.866 -3.439 -25.552 1.00 91.00 201 SER A C 1
ATOM 1544 O O . SER A 1 201 ? 9.621 -3.266 -26.742 1.00 91.00 201 SER A O 1
ATOM 1546 N N . ALA A 1 202 ? 9.022 -4.077 -24.734 1.00 93.69 202 ALA A N 1
ATOM 1547 C CA . ALA A 1 202 ? 7.713 -4.565 -25.171 1.00 93.69 202 ALA A CA 1
ATOM 1548 C C . ALA A 1 202 ? 6.601 -3.517 -25.032 1.00 93.69 202 ALA A C 1
ATOM 1550 O O . ALA A 1 202 ? 5.462 -3.803 -25.401 1.00 93.69 202 ALA A O 1
ATOM 1551 N N . HIS A 1 203 ? 6.909 -2.327 -24.496 1.00 93.75 203 HIS A N 1
ATOM 1552 C CA . HIS A 1 203 ? 5.994 -1.188 -24.358 1.00 93.75 203 HIS A CA 1
ATOM 1553 C C . HIS A 1 203 ? 4.615 -1.572 -23.805 1.00 93.75 203 HIS A C 1
ATOM 1555 O O . HIS A 1 203 ? 3.569 -1.082 -24.224 1.00 93.75 203 HIS A O 1
ATOM 1561 N N . THR A 1 204 ? 4.632 -2.502 -22.852 1.00 96.56 204 THR A N 1
ATOM 1562 C CA . THR A 1 204 ? 3.442 -3.175 -22.343 1.00 96.56 204 THR A CA 1
ATOM 1563 C C . THR A 1 204 ? 3.488 -3.201 -20.826 1.00 96.56 204 THR A C 1
ATOM 1565 O O . THR A 1 204 ? 4.467 -3.649 -20.224 1.00 96.56 204 THR A O 1
ATOM 1568 N N . LEU A 1 205 ? 2.401 -2.742 -20.210 1.00 97.00 205 LEU A N 1
ATOM 1569 C CA . LEU A 1 205 ? 2.131 -2.883 -18.788 1.00 97.00 205 LEU A CA 1
ATOM 1570 C C . LEU A 1 205 ? 1.174 -4.057 -18.588 1.00 97.00 205 LEU A C 1
ATOM 1572 O O . LEU A 1 205 ? 0.074 -4.070 -19.134 1.00 97.00 205 LEU A O 1
ATOM 1576 N N . ARG A 1 206 ? 1.571 -5.027 -17.772 1.00 95.00 206 ARG A N 1
ATOM 1577 C CA . ARG A 1 206 ? 0.729 -6.151 -17.368 1.00 95.00 206 ARG A CA 1
ATOM 1578 C C . ARG A 1 206 ? 0.494 -6.087 -15.869 1.00 95.00 206 ARG A C 1
ATOM 1580 O O . ARG A 1 206 ? 1.458 -6.161 -15.116 1.00 95.00 206 ARG A O 1
ATOM 1587 N N . CYS A 1 207 ? -0.758 -5.990 -15.444 1.00 90.81 207 CYS A N 1
ATOM 1588 C CA . CYS A 1 207 ? -1.147 -5.955 -14.038 1.00 90.81 207 CYS A CA 1
ATOM 1589 C C . CYS A 1 207 ? -1.965 -7.194 -13.683 1.00 90.81 207 CYS A C 1
ATOM 1591 O O . CYS A 1 207 ? -2.946 -7.517 -14.351 1.00 90.81 207 CYS A O 1
ATOM 1593 N N . VAL A 1 208 ? -1.550 -7.891 -12.632 1.00 84.81 208 VAL A N 1
ATOM 1594 C CA . VAL A 1 208 ? -2.229 -9.081 -12.119 1.00 84.81 208 VAL A CA 1
ATOM 1595 C C . VAL A 1 208 ? -3.006 -8.695 -10.859 1.00 84.81 208 VAL A C 1
ATOM 1597 O O . VAL A 1 208 ? -2.390 -8.164 -9.931 1.00 84.81 208 VAL A O 1
ATOM 1600 N N . PRO A 1 209 ? -4.328 -8.945 -10.812 1.00 71.69 209 PRO A N 1
ATOM 1601 C CA . PRO A 1 209 ? -5.100 -8.877 -9.575 1.00 71.69 209 PRO A CA 1
ATOM 1602 C C . PRO A 1 209 ? -4.635 -9.947 -8.583 1.00 71.69 209 PRO A C 1
ATOM 1604 O O . PRO A 1 209 ? -4.405 -11.096 -8.966 1.00 71.69 209 PRO A O 1
ATOM 1607 N N . ASN A 1 210 ? -4.536 -9.612 -7.300 1.00 62.81 210 ASN A N 1
ATOM 1608 C CA . ASN A 1 210 ? -4.054 -10.571 -6.300 1.00 62.81 210 ASN A CA 1
ATOM 1609 C C . ASN A 1 210 ? -5.087 -11.607 -5.867 1.00 62.81 210 ASN A C 1
ATOM 1611 O O . ASN A 1 210 ? -4.714 -12.672 -5.386 1.00 62.81 210 ASN A O 1
ATOM 1615 N N . ASN A 1 211 ? -6.374 -11.333 -6.073 1.00 50.97 211 ASN A N 1
ATOM 1616 C CA . ASN A 1 211 ? -7.463 -12.271 -5.808 1.00 50.97 211 ASN A CA 1
ATOM 1617 C C . ASN A 1 211 ? -7.574 -13.401 -6.849 1.00 50.97 211 ASN A C 1
ATOM 1619 O O . ASN A 1 211 ? -8.555 -14.140 -6.824 1.00 50.97 211 ASN A O 1
ATOM 1623 N N . GLY A 1 212 ? -6.599 -13.532 -7.755 1.00 49.53 212 GLY A N 1
ATOM 1624 C CA . GLY A 1 212 ? -6.691 -14.417 -8.907 1.00 49.53 212 GLY A CA 1
ATOM 1625 C C . GLY A 1 212 ? -7.658 -13.870 -9.960 1.00 49.53 212 GLY A C 1
ATOM 1626 O O . GLY A 1 212 ? -8.693 -13.277 -9.666 1.00 49.53 212 GLY A O 1
ATOM 1627 N N . GLY A 1 213 ? -7.302 -14.052 -11.223 1.00 56.59 213 GLY A N 1
ATOM 1628 C CA . GLY A 1 213 ? -8.061 -13.523 -12.347 1.00 56.59 213 GLY A CA 1
ATOM 1629 C C . GLY A 1 213 ? -7.163 -13.281 -13.545 1.00 56.59 213 GLY A C 1
ATOM 1630 O O . GLY A 1 213 ? -5.936 -13.408 -13.463 1.00 56.59 213 GLY A O 1
ATOM 1631 N N . ASP A 1 214 ? -7.786 -12.936 -14.663 1.00 71.94 214 ASP A N 1
ATOM 1632 C CA . ASP A 1 214 ? -7.039 -12.676 -15.880 1.00 71.94 214 ASP A CA 1
ATOM 1633 C C . ASP A 1 214 ? -6.207 -11.393 -15.732 1.00 71.94 214 ASP A C 1
ATOM 1635 O O . ASP A 1 214 ? -6.695 -10.379 -15.218 1.00 71.94 214 ASP A O 1
ATOM 1639 N N . PRO A 1 215 ? -4.932 -11.418 -16.156 1.00 83.19 215 PRO A N 1
ATOM 1640 C CA . PRO A 1 215 ? -4.103 -10.227 -16.154 1.00 83.19 215 PRO A CA 1
ATOM 1641 C C . PRO A 1 215 ? -4.705 -9.164 -17.068 1.00 83.19 215 PRO A C 1
ATOM 1643 O O . PRO A 1 215 ? -5.098 -9.448 -18.198 1.00 83.19 215 PRO A O 1
ATOM 1646 N N . LEU A 1 216 ? -4.693 -7.920 -16.603 1.00 91.12 216 LEU A N 1
ATOM 1647 C CA . LEU A 1 216 ? -4.996 -6.778 -17.450 1.00 91.12 216 LEU A CA 1
ATOM 1648 C C . LEU A 1 216 ? -3.726 -6.331 -18.161 1.00 91.12 216 LEU A C 1
ATOM 1650 O O . LEU A 1 216 ? -2.666 -6.194 -17.543 1.00 91.12 216 LEU A O 1
ATOM 1654 N N . THR A 1 217 ? -3.855 -6.072 -19.455 1.00 95.06 217 THR A N 1
ATOM 1655 C CA . THR A 1 217 ? -2.763 -5.596 -20.297 1.00 95.06 217 THR A CA 1
ATOM 1656 C C . THR A 1 217 ? -3.097 -4.216 -20.839 1.00 95.06 217 THR A C 1
ATOM 1658 O O . THR A 1 217 ? -4.199 -3.972 -21.323 1.00 95.06 217 THR A O 1
ATOM 1661 N N . LEU A 1 218 ? -2.118 -3.323 -20.751 1.00 96.69 218 LEU A N 1
ATOM 1662 C CA . LEU A 1 218 ? -2.127 -1.989 -21.324 1.00 96.69 218 LEU A CA 1
ATOM 1663 C C . LEU A 1 218 ? -0.941 -1.876 -22.287 1.00 96.69 218 LEU A C 1
ATOM 1665 O O . LEU A 1 218 ? 0.210 -2.031 -21.877 1.00 96.69 218 LEU A O 1
ATOM 1669 N N . GLY A 1 219 ? -1.235 -1.605 -23.556 1.00 95.31 219 GLY A N 1
ATOM 1670 C CA . GLY A 1 219 ? -0.276 -1.670 -24.659 1.00 95.31 219 GLY A CA 1
ATOM 1671 C C . GLY A 1 219 ? -0.397 -2.988 -25.437 1.00 95.31 219 GLY A C 1
ATOM 1672 O O . GLY A 1 219 ? -1.326 -3.763 -25.199 1.00 95.31 219 GLY A O 1
ATOM 1673 N N . PRO A 1 220 ? 0.499 -3.260 -26.397 1.00 94.12 220 PRO A N 1
ATOM 1674 C CA . PRO A 1 220 ? 1.633 -2.426 -26.808 1.00 94.12 220 PRO A CA 1
ATOM 1675 C C . PRO A 1 220 ? 1.240 -1.119 -27.523 1.00 94.12 220 PRO A C 1
ATOM 1677 O O . PRO A 1 220 ? 1.961 -0.122 -27.473 1.00 94.12 220 PRO A O 1
ATOM 1680 N N . ASN A 1 221 ? 0.090 -1.102 -28.198 1.00 95.50 221 ASN A N 1
ATOM 1681 C CA . ASN A 1 221 ? -0.327 0.037 -29.015 1.00 95.50 221 ASN A CA 1
ATOM 1682 C C . ASN A 1 221 ? -0.726 1.236 -28.145 1.00 95.50 221 ASN A C 1
ATOM 1684 O O . ASN A 1 221 ? -1.577 1.116 -27.264 1.00 95.50 221 ASN A O 1
ATOM 1688 N N . GLY A 1 222 ? -0.143 2.405 -28.422 1.00 93.38 222 GLY A N 1
ATOM 1689 C CA . GLY A 1 222 ? -0.465 3.645 -27.712 1.00 93.38 222 GLY A CA 1
ATOM 1690 C C . GLY A 1 222 ? 0.141 3.755 -26.314 1.00 93.38 222 GLY A C 1
ATOM 1691 O O . GLY A 1 222 ? -0.315 4.582 -25.531 1.00 93.38 222 GLY A O 1
ATOM 1692 N N . VAL A 1 223 ? 1.141 2.940 -25.972 1.00 96.44 223 VAL A N 1
ATOM 1693 C CA . VAL A 1 223 ? 1.837 3.002 -24.679 1.00 96.44 223 VAL A CA 1
ATOM 1694 C C . VAL A 1 223 ? 3.324 3.190 -24.911 1.00 96.44 223 VAL A C 1
ATOM 1696 O O . VAL A 1 223 ? 3.916 2.529 -25.763 1.00 96.44 223 VAL A O 1
ATOM 1699 N N . TRP A 1 224 ? 3.931 4.116 -24.174 1.00 96.25 224 TRP A N 1
ATOM 1700 C CA . TRP A 1 224 ? 5.360 4.359 -24.289 1.00 96.25 224 TRP A CA 1
ATOM 1701 C C . TRP A 1 224 ? 5.981 5.012 -23.061 1.00 96.25 224 TRP A C 1
ATOM 1703 O O . TRP A 1 224 ? 5.301 5.571 -22.198 1.00 96.25 224 TRP A O 1
ATOM 1713 N N . SER A 1 225 ? 7.309 4.982 -23.021 1.00 95.06 225 SER A N 1
ATOM 1714 C CA . SER A 1 225 ? 8.115 5.727 -22.071 1.00 95.06 225 SER A CA 1
ATOM 1715 C C . SER A 1 225 ? 9.301 6.405 -22.747 1.00 95.06 225 SER A C 1
ATOM 1717 O O . SER A 1 225 ? 9.959 5.796 -23.583 1.00 95.06 225 SER A O 1
ATOM 1719 N N . GLY A 1 226 ? 9.578 7.653 -22.371 1.00 92.56 226 GLY A N 1
ATOM 1720 C CA . GLY A 1 226 ? 10.596 8.486 -23.019 1.00 92.56 226 GLY A CA 1
ATOM 1721 C C . GLY A 1 226 ? 10.032 9.303 -24.181 1.00 92.56 226 GLY A C 1
ATOM 1722 O O . GLY A 1 226 ? 8.839 9.243 -24.477 1.00 92.56 226 GLY A O 1
ATOM 1723 N N . LYS A 1 227 ? 10.879 10.095 -24.830 1.00 92.25 227 LYS A N 1
ATOM 1724 C CA . LYS A 1 227 ? 10.500 10.961 -25.957 1.00 92.25 227 LYS A CA 1
ATOM 1725 C C . LYS A 1 227 ? 11.548 10.914 -27.066 1.00 92.25 227 LYS A C 1
ATOM 1727 O O . LYS A 1 227 ? 12.643 10.393 -26.864 1.00 92.25 227 LYS A O 1
ATOM 1732 N N . ASP A 1 228 ? 11.194 11.497 -28.208 1.00 90.94 228 ASP A N 1
ATOM 1733 C CA . ASP A 1 228 ? 12.056 11.600 -29.386 1.00 90.94 228 ASP A CA 1
ATOM 1734 C C . ASP A 1 228 ? 12.606 10.212 -29.786 1.00 90.94 228 ASP A C 1
ATOM 1736 O O . ASP A 1 228 ? 11.874 9.220 -29.738 1.00 90.94 228 ASP A O 1
ATOM 1740 N N . ASP A 1 229 ? 13.890 10.111 -30.128 1.00 91.44 229 ASP A N 1
ATOM 1741 C CA . ASP A 1 229 ? 14.539 8.852 -30.533 1.00 91.44 229 ASP A CA 1
ATOM 1742 C C . ASP A 1 229 ? 14.704 7.836 -29.383 1.00 91.44 229 ASP A C 1
ATOM 1744 O O . ASP A 1 229 ? 15.124 6.693 -29.590 1.00 91.44 229 ASP A O 1
ATOM 1748 N N . CYS A 1 230 ? 14.372 8.238 -28.154 1.00 91.81 230 CYS A N 1
ATOM 1749 C CA . CYS A 1 230 ? 14.524 7.429 -26.951 1.00 91.81 230 CYS A CA 1
ATOM 1750 C C . CYS A 1 230 ? 13.209 6.823 -26.439 1.00 91.81 230 CYS A C 1
ATOM 1752 O O . CYS A 1 230 ? 13.193 6.170 -25.391 1.00 91.81 230 CYS A O 1
ATOM 1754 N N . ILE A 1 231 ? 12.117 6.973 -27.196 1.00 93.25 231 ILE A N 1
ATOM 1755 C CA . ILE A 1 231 ? 10.852 6.275 -26.946 1.00 93.25 231 ILE A CA 1
ATOM 1756 C C . ILE A 1 231 ? 11.095 4.762 -26.878 1.00 93.25 231 ILE A C 1
ATOM 1758 O O . ILE A 1 231 ? 11.550 4.151 -27.842 1.00 93.25 231 ILE A O 1
ATOM 1762 N N . ASN A 1 232 ? 10.767 4.157 -25.732 1.00 92.62 232 ASN A N 1
ATOM 1763 C CA . ASN A 1 232 ? 10.875 2.718 -25.462 1.00 92.62 232 ASN A CA 1
ATOM 1764 C C . ASN A 1 232 ? 12.276 2.129 -25.717 1.00 92.62 232 ASN A C 1
ATOM 1766 O O . ASN A 1 232 ? 12.434 0.919 -25.881 1.00 92.62 232 ASN A O 1
ATOM 1770 N N . ASN A 1 233 ? 13.309 2.972 -25.729 1.00 92.06 233 ASN A N 1
ATOM 1771 C CA . ASN A 1 233 ? 14.671 2.565 -26.028 1.00 92.06 233 ASN A CA 1
ATOM 1772 C C . ASN A 1 233 ? 15.469 2.401 -24.734 1.00 92.06 233 ASN A C 1
ATOM 1774 O O . ASN A 1 233 ? 15.897 3.382 -24.122 1.00 92.06 233 ASN A O 1
ATOM 1778 N N . ILE A 1 234 ? 15.708 1.153 -24.330 1.00 89.44 234 ILE A N 1
ATOM 1779 C CA . ILE A 1 234 ? 16.431 0.852 -23.089 1.00 89.44 234 ILE A CA 1
ATOM 1780 C C . ILE A 1 234 ? 17.871 1.386 -23.086 1.00 89.44 234 ILE A C 1
ATOM 1782 O O . ILE A 1 234 ? 18.406 1.705 -22.029 1.00 89.44 234 ILE A O 1
ATOM 1786 N N . ASN A 1 235 ? 18.484 1.564 -24.260 1.00 90.69 235 ASN A N 1
ATOM 1787 C CA . ASN A 1 235 ? 19.841 2.103 -24.364 1.00 90.69 235 ASN A CA 1
ATOM 1788 C C . ASN A 1 235 ? 19.907 3.596 -24.007 1.00 90.69 235 ASN A C 1
ATOM 1790 O O . ASN A 1 235 ? 20.983 4.106 -23.715 1.00 90.69 235 ASN A O 1
ATOM 1794 N N . CYS A 1 236 ? 18.763 4.287 -24.004 1.00 89.75 236 CYS A N 1
ATOM 1795 C CA . CYS A 1 236 ? 18.645 5.679 -23.583 1.00 89.75 236 CYS A CA 1
ATOM 1796 C C . CYS A 1 236 ? 18.256 5.840 -22.108 1.00 89.75 236 CYS A C 1
ATOM 1798 O O . CYS A 1 236 ? 17.915 6.943 -21.690 1.00 89.75 236 CYS A O 1
ATOM 1800 N N . VAL A 1 237 ? 18.223 4.772 -21.304 1.00 85.94 237 VAL A N 1
ATOM 1801 C CA . VAL A 1 237 ? 17.697 4.840 -19.929 1.00 85.94 237 VAL A CA 1
ATOM 1802 C C . VAL A 1 237 ? 18.397 5.893 -19.059 1.00 85.94 237 VAL A C 1
ATOM 1804 O O . VAL A 1 237 ? 17.752 6.550 -18.237 1.00 85.94 237 VAL A O 1
ATOM 1807 N N . ASP A 1 238 ? 19.690 6.108 -19.290 1.00 83.50 238 ASP A N 1
ATOM 1808 C CA . ASP A 1 238 ? 20.502 7.082 -18.562 1.00 83.50 238 ASP A CA 1
ATOM 1809 C C . ASP A 1 238 ? 20.453 8.496 -19.170 1.00 83.50 238 ASP A C 1
ATOM 1811 O O . ASP A 1 238 ? 20.995 9.434 -18.582 1.00 83.50 238 ASP A O 1
ATOM 1815 N N . ASP A 1 239 ? 19.772 8.692 -20.308 1.00 85.88 239 ASP A N 1
ATOM 1816 C CA . ASP A 1 239 ? 19.543 10.028 -20.861 1.00 85.88 239 ASP A CA 1
ATOM 1817 C C . ASP A 1 239 ? 18.564 10.792 -19.963 1.00 85.88 239 ASP A C 1
ATOM 1819 O O . ASP A 1 239 ? 17.417 10.387 -19.746 1.00 85.88 239 ASP A O 1
ATOM 1823 N N . THR A 1 240 ? 19.043 11.917 -19.434 1.00 78.19 240 THR A N 1
ATOM 1824 C CA . THR A 1 240 ? 18.362 12.717 -18.416 1.00 78.19 240 THR A CA 1
ATOM 1825 C C . THR A 1 240 ? 17.015 13.246 -18.903 1.00 78.19 240 THR A C 1
ATOM 1827 O O . THR A 1 240 ? 16.042 13.195 -18.145 1.00 78.19 240 THR A O 1
ATOM 1830 N N . ASP A 1 241 ? 16.937 13.684 -20.161 1.00 80.56 241 ASP A N 1
ATOM 1831 C CA . ASP A 1 241 ? 15.797 14.453 -20.669 1.00 80.56 241 ASP A CA 1
ATOM 1832 C C . ASP A 1 241 ? 14.868 13.651 -21.582 1.00 80.56 241 ASP A C 1
ATOM 1834 O O . ASP A 1 241 ? 13.705 14.033 -21.750 1.00 80.56 241 ASP A O 1
ATOM 1838 N N . SER A 1 242 ? 15.361 12.565 -22.181 1.00 88.44 242 SER A N 1
ATOM 1839 C CA . SER A 1 242 ? 14.650 11.838 -23.239 1.00 88.44 242 SER A CA 1
ATOM 1840 C C . SER A 1 242 ? 14.362 10.368 -22.917 1.00 88.44 242 SER A C 1
ATOM 1842 O O . SER A 1 242 ? 13.437 9.791 -23.493 1.00 88.44 242 SER A O 1
ATOM 1844 N N . GLY A 1 243 ? 15.104 9.766 -21.982 1.00 90.81 243 GLY A N 1
ATOM 1845 C CA . GLY A 1 243 ? 15.071 8.325 -21.753 1.00 90.81 243 GLY A CA 1
ATOM 1846 C C . GLY A 1 243 ? 13.720 7.779 -21.268 1.00 90.81 243 GLY A C 1
ATOM 1847 O O . GLY A 1 243 ? 12.884 8.517 -20.734 1.00 90.81 243 GLY A O 1
ATOM 1848 N N . PRO A 1 244 ? 13.491 6.462 -21.361 1.00 93.56 244 PRO A N 1
ATOM 1849 C CA . PRO A 1 244 ? 12.345 5.801 -20.735 1.00 93.56 244 PRO A CA 1
ATOM 1850 C C . PRO A 1 244 ? 12.467 5.760 -19.206 1.00 93.56 244 PRO A C 1
ATOM 1852 O O . PRO A 1 244 ? 13.509 6.095 -18.647 1.00 93.56 244 PRO A O 1
ATOM 1855 N N . ILE A 1 245 ? 11.413 5.345 -18.506 1.00 92.44 245 ILE A N 1
ATOM 1856 C CA . ILE A 1 245 ? 11.470 5.043 -17.074 1.00 92.44 245 ILE A CA 1
ATOM 1857 C C . ILE A 1 245 ? 12.614 4.059 -16.790 1.00 92.44 245 ILE A C 1
ATOM 1859 O O . ILE A 1 245 ? 12.853 3.118 -17.547 1.00 92.44 245 ILE A O 1
ATOM 1863 N N . VAL A 1 246 ? 13.334 4.287 -15.695 1.00 89.94 246 VAL A N 1
ATOM 1864 C CA . VAL A 1 246 ? 14.474 3.447 -15.314 1.00 89.94 246 VAL A CA 1
ATOM 1865 C C . VAL A 1 246 ? 13.978 2.070 -14.833 1.00 89.94 246 VAL A C 1
ATOM 1867 O O . VAL A 1 246 ? 12.994 2.012 -14.096 1.00 89.94 246 VAL A O 1
ATOM 1870 N N . PRO A 1 247 ? 14.616 0.947 -15.212 1.00 91.44 247 PRO A N 1
ATOM 1871 C CA . PRO A 1 247 ? 14.328 -0.358 -14.633 1.00 91.44 247 PRO A CA 1
ATOM 1872 C C . PRO A 1 247 ? 14.498 -0.376 -13.117 1.00 91.44 247 PRO A C 1
ATOM 1874 O O . PRO A 1 247 ? 15.412 0.234 -12.561 1.00 91.44 247 PRO A O 1
ATOM 1877 N N . GLY A 1 248 ? 13.626 -1.113 -12.439 1.00 88.81 248 GLY A N 1
ATOM 1878 C CA . GL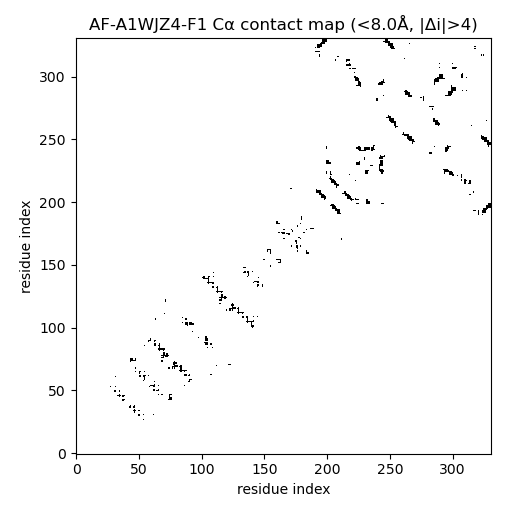Y A 1 248 ? 13.612 -1.169 -10.984 1.00 88.81 248 GLY A CA 1
ATOM 1879 C C . GLY A 1 248 ? 12.229 -1.449 -10.418 1.00 88.81 248 GLY A C 1
ATOM 1880 O O . GLY A 1 248 ? 11.271 -1.690 -11.149 1.00 88.81 248 GLY A O 1
ATOM 1881 N N . ASN A 1 249 ? 12.129 -1.414 -9.092 1.00 87.69 249 ASN A N 1
ATOM 1882 C CA . ASN A 1 249 ? 10.875 -1.635 -8.382 1.00 87.69 249 ASN A CA 1
ATOM 1883 C C . ASN A 1 249 ? 10.317 -0.306 -7.878 1.00 87.69 249 ASN A C 1
ATOM 1885 O O . ASN A 1 249 ? 11.057 0.542 -7.386 1.00 87.69 249 ASN A O 1
ATOM 1889 N N . TYR A 1 250 ? 9.004 -0.148 -7.993 1.00 87.94 250 TYR A N 1
ATOM 1890 C CA . TYR A 1 250 ? 8.259 1.072 -7.721 1.00 87.94 250 TYR A CA 1
ATOM 1891 C C . TYR A 1 250 ? 6.998 0.733 -6.922 1.00 87.94 250 TYR A C 1
ATOM 1893 O O . TYR A 1 250 ? 6.311 -0.247 -7.197 1.00 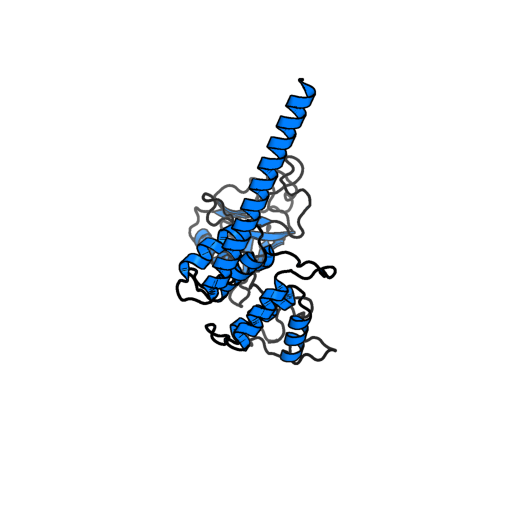87.94 250 TYR A O 1
ATOM 1901 N N . ASN A 1 251 ? 6.656 1.575 -5.958 1.00 86.56 251 ASN A N 1
ATOM 1902 C CA . ASN A 1 251 ? 5.313 1.665 -5.407 1.00 86.56 251 ASN A CA 1
ATOM 1903 C C . ASN A 1 251 ? 4.478 2.543 -6.341 1.00 86.56 251 ASN A C 1
ATOM 1905 O O . ASN A 1 251 ? 4.944 3.599 -6.778 1.00 86.56 251 ASN A O 1
ATOM 1909 N N . MET A 1 252 ? 3.253 2.120 -6.638 1.00 88.94 252 MET A N 1
ATOM 1910 C CA . MET A 1 252 ? 2.311 2.895 -7.439 1.00 88.94 252 MET A CA 1
ATOM 1911 C C . MET A 1 252 ? 1.310 3.574 -6.506 1.00 88.94 252 MET A C 1
ATOM 1913 O O . MET A 1 252 ? 0.303 2.988 -6.108 1.00 88.94 252 MET A O 1
ATOM 1917 N N . ASN A 1 253 ? 1.586 4.831 -6.175 1.00 84.75 253 ASN A N 1
ATOM 1918 C CA . ASN A 1 253 ? 0.754 5.626 -5.280 1.00 84.75 253 ASN A CA 1
ATOM 1919 C C . ASN A 1 253 ? -0.198 6.504 -6.088 1.00 84.75 253 ASN A C 1
ATOM 1921 O O . ASN A 1 253 ? 0.204 7.118 -7.075 1.00 84.75 253 ASN A O 1
ATOM 1925 N N . ARG A 1 254 ? -1.453 6.624 -5.660 1.00 84.44 254 ARG A N 1
ATOM 1926 C CA . ARG A 1 254 ? -2.409 7.526 -6.312 1.00 84.44 254 ARG A CA 1
ATOM 1927 C C . ARG A 1 254 ? -1.910 8.974 -6.259 1.00 84.44 254 ARG A C 1
ATOM 1929 O O . ARG A 1 254 ? -1.457 9.429 -5.209 1.00 84.44 254 ARG A O 1
ATOM 1936 N N . ASP A 1 255 ? -2.017 9.701 -7.369 1.00 82.00 255 ASP A N 1
ATOM 1937 C CA . ASP A 1 255 ? -1.796 11.147 -7.365 1.00 82.00 255 ASP A CA 1
ATOM 1938 C C . ASP A 1 255 ? -3.048 11.856 -6.828 1.00 82.00 255 ASP A C 1
ATOM 1940 O O . ASP A 1 255 ? -4.148 11.724 -7.367 1.00 82.00 255 ASP A O 1
ATOM 1944 N N . ASP A 1 256 ? -2.882 12.561 -5.715 1.00 77.12 256 ASP A N 1
ATOM 1945 C CA . ASP A 1 256 ? -3.938 13.221 -4.950 1.00 77.12 256 ASP A CA 1
ATOM 1946 C C . ASP A 1 256 ? -4.229 14.653 -5.421 1.00 77.12 256 ASP A C 1
ATOM 1948 O O . ASP A 1 256 ? -5.177 15.284 -4.947 1.00 77.12 256 ASP A O 1
ATOM 1952 N N . ARG A 1 257 ? -3.462 15.164 -6.390 1.00 80.12 257 ARG A N 1
ATOM 1953 C CA . ARG A 1 257 ? -3.686 16.497 -6.952 1.00 80.12 257 ARG A CA 1
ATOM 1954 C C . ARG A 1 257 ? -4.951 16.532 -7.825 1.00 80.12 257 ARG A C 1
ATOM 1956 O O . ARG A 1 257 ? -5.123 15.648 -8.672 1.00 80.12 257 ARG A O 1
ATOM 1963 N N . PRO A 1 258 ? -5.827 17.549 -7.689 1.00 76.94 258 PRO A N 1
ATOM 1964 C CA . PRO A 1 258 ? -7.102 17.617 -8.414 1.00 76.94 258 PRO A CA 1
ATOM 1965 C C . PRO A 1 258 ? -6.974 17.510 -9.942 1.00 76.94 258 PRO A C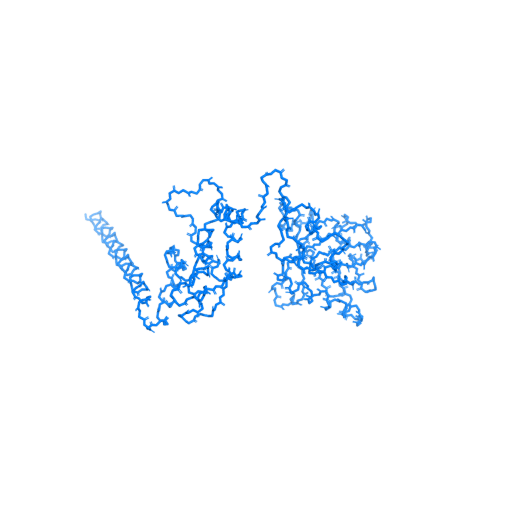 1
ATOM 1967 O O . PRO A 1 258 ? -7.778 16.842 -10.591 1.00 76.94 258 PRO A O 1
ATOM 1970 N N . GLU A 1 259 ? -5.941 18.124 -10.519 1.00 82.44 259 GLU A N 1
ATOM 1971 C CA . GLU A 1 259 ? -5.653 18.135 -11.956 1.00 82.44 259 GLU A CA 1
ATOM 1972 C C . GLU A 1 259 ? -5.011 16.837 -12.474 1.00 82.44 259 GLU A C 1
ATOM 1974 O O . GLU A 1 259 ? -4.847 16.658 -13.681 1.00 82.44 259 GLU A O 1
ATOM 1979 N N . LYS A 1 260 ? -4.650 15.921 -11.569 1.00 82.62 260 LYS A N 1
ATOM 1980 C CA . LYS A 1 260 ? -3.992 14.640 -11.858 1.00 82.62 260 LYS A CA 1
ATOM 1981 C C . LYS A 1 260 ? -4.881 13.444 -11.532 1.00 82.62 260 LYS A C 1
ATOM 1983 O O . LYS A 1 260 ? -4.393 12.338 -11.314 1.00 82.62 260 LYS A O 1
ATOM 1988 N N . LYS A 1 261 ? -6.204 13.631 -11.538 1.00 81.44 261 LYS A N 1
ATOM 1989 C CA . LYS A 1 261 ? -7.160 12.541 -11.319 1.00 81.44 261 LYS A CA 1
ATOM 1990 C C . LYS A 1 261 ? -6.902 11.386 -12.298 1.00 81.44 261 LYS A C 1
ATOM 1992 O O . LYS A 1 261 ? -6.933 11.575 -13.511 1.00 81.44 261 LYS A O 1
ATOM 1997 N N . GLY A 1 262 ? -6.671 10.194 -11.751 1.00 83.81 262 GLY A N 1
ATOM 1998 C CA . GLY A 1 262 ? -6.354 8.983 -12.515 1.00 83.81 262 GLY A CA 1
ATOM 1999 C C . GLY A 1 262 ? -4.861 8.748 -12.742 1.00 83.81 262 GLY A C 1
ATOM 2000 O O . GLY A 1 262 ? -4.515 7.706 -13.270 1.00 83.81 262 GLY A O 1
ATOM 2001 N N . PHE A 1 263 ? -3.976 9.658 -12.327 1.00 92.06 263 PHE A N 1
ATOM 2002 C CA . PHE A 1 263 ? -2.530 9.472 -12.427 1.00 92.06 263 PHE A CA 1
ATOM 2003 C C . PHE A 1 263 ? -2.017 8.661 -11.233 1.00 92.06 263 PHE A C 1
ATOM 2005 O O . PHE A 1 263 ? -2.535 8.762 -10.116 1.00 92.06 263 PHE A O 1
ATOM 2012 N N . TRP A 1 264 ? -0.938 7.918 -11.460 1.00 92.00 264 TRP A N 1
ATOM 2013 C CA . TRP A 1 264 ? -0.231 7.172 -10.422 1.00 92.00 264 TRP A CA 1
ATOM 2014 C C . TRP A 1 264 ? 1.217 7.641 -10.347 1.00 92.00 264 TRP A C 1
ATOM 2016 O O . TRP A 1 264 ? 1.921 7.631 -11.353 1.00 92.00 264 TRP A O 1
ATOM 2026 N N . ARG A 1 265 ? 1.669 8.061 -9.165 1.00 89.94 265 ARG A N 1
ATOM 2027 C CA . ARG A 1 265 ? 3.072 8.364 -8.872 1.00 89.94 265 ARG A CA 1
ATOM 2028 C C . ARG A 1 265 ? 3.844 7.063 -8.697 1.00 89.94 265 ARG A C 1
ATOM 2030 O O . ARG A 1 265 ? 3.415 6.191 -7.945 1.00 89.94 265 ARG A O 1
ATOM 2037 N N . LEU A 1 266 ? 4.986 6.956 -9.366 1.00 90.75 266 LEU A N 1
ATOM 2038 C CA . LEU A 1 266 ? 5.851 5.784 -9.312 1.00 90.75 266 LEU A CA 1
ATOM 2039 C C . LEU A 1 266 ? 7.052 6.098 -8.412 1.00 90.75 266 LEU A C 1
ATOM 2041 O O . LEU A 1 266 ? 7.968 6.823 -8.802 1.00 90.75 266 LEU A O 1
ATOM 2045 N N . GLU A 1 267 ? 7.038 5.559 -7.193 1.00 85.12 267 GLU A N 1
ATOM 2046 C CA . GLU A 1 267 ? 8.041 5.803 -6.150 1.00 85.12 267 GLU A CA 1
ATOM 2047 C C . GLU A 1 267 ? 8.828 4.523 -5.832 1.00 85.12 267 GLU A C 1
ATOM 2049 O O . GLU A 1 267 ? 8.284 3.625 -5.197 1.00 85.12 267 GLU A O 1
ATOM 2054 N N . PRO A 1 268 ? 10.111 4.395 -6.177 1.00 84.00 268 PRO A N 1
ATOM 2055 C CA . PRO A 1 268 ? 10.937 3.264 -5.716 1.00 84.00 268 PRO A CA 1
ATOM 2056 C C . PRO A 1 268 ? 11.104 3.301 -4.216 1.00 84.00 268 PRO A C 1
ATOM 2058 O O . PRO A 1 268 ? 11.147 4.379 -3.633 1.00 84.00 268 PRO A O 1
ATOM 2061 N N . ASN A 1 269 ? 11.200 2.255 -3.411 1.00 78.75 269 ASN A N 1
ATOM 2062 C CA . ASN A 1 269 ? 11.253 0.795 -3.408 1.00 78.75 269 ASN A CA 1
ATOM 2063 C C . ASN A 1 269 ? 12.500 -0.032 -3.824 1.00 78.75 269 ASN A C 1
ATOM 2065 O O . ASN A 1 269 ? 12.442 -0.777 -4.796 1.00 78.75 269 ASN A O 1
ATOM 2069 N N . PRO A 1 270 ? 13.596 -0.017 -3.031 1.00 72.69 270 PRO A N 1
ATOM 2070 C CA . PRO A 1 270 ? 13.793 0.756 -1.802 1.00 72.69 270 PRO A CA 1
ATOM 2071 C C . PRO A 1 270 ? 13.913 2.252 -2.109 1.00 72.69 270 PRO A C 1
ATOM 2073 O O . PRO A 1 270 ? 14.344 2.648 -3.191 1.00 72.69 270 PRO A O 1
ATOM 2076 N N . LYS A 1 271 ? 13.495 3.102 -1.162 1.00 69.12 271 LYS A N 1
ATOM 2077 C CA . LYS A 1 271 ? 13.565 4.559 -1.345 1.00 69.12 271 LYS A CA 1
ATOM 2078 C C . LYS A 1 271 ? 15.013 4.979 -1.584 1.00 69.12 271 LYS A C 1
ATOM 2080 O O . LYS A 1 271 ? 15.873 4.733 -0.743 1.00 69.12 271 LYS A O 1
ATOM 2085 N N . ILE A 1 272 ? 15.276 5.657 -2.696 1.00 64.94 272 ILE A N 1
ATOM 2086 C CA . ILE A 1 272 ? 16.589 6.258 -2.951 1.00 64.94 272 ILE A CA 1
ATOM 2087 C C . ILE A 1 272 ? 16.692 7.546 -2.121 1.00 64.94 272 ILE A C 1
ATOM 2089 O O . ILE A 1 272 ? 15.870 8.455 -2.250 1.00 64.94 272 ILE A O 1
ATOM 2093 N N . ALA A 1 273 ? 17.687 7.627 -1.235 1.00 52.31 273 ALA A N 1
ATOM 2094 C CA . ALA A 1 273 ? 17.931 8.823 -0.430 1.00 52.31 273 ALA A CA 1
ATOM 2095 C C . ALA A 1 273 ? 18.195 10.033 -1.344 1.00 52.31 273 ALA A C 1
ATOM 2097 O O . ALA A 1 273 ? 19.005 9.955 -2.265 1.00 52.31 273 ALA A O 1
ATOM 2098 N N . GLY A 1 274 ? 17.491 11.145 -1.109 1.00 53.56 274 GLY A N 1
ATOM 2099 C CA . GLY A 1 274 ? 17.572 12.320 -1.982 1.00 53.56 274 GLY A CA 1
ATOM 2100 C C . GLY A 1 274 ? 16.598 12.314 -3.164 1.00 53.56 274 GLY A C 1
ATOM 2101 O O . GLY A 1 274 ? 16.715 13.170 -4.033 1.00 53.56 274 GLY A O 1
ATOM 2102 N N . TRP A 1 275 ? 15.575 11.446 -3.179 1.00 54.56 275 TRP A N 1
ATOM 2103 C CA . TRP A 1 275 ? 14.435 11.517 -4.118 1.00 54.56 275 TRP A CA 1
ATOM 2104 C C . TRP A 1 275 ? 13.526 12.749 -3.908 1.00 54.56 275 TRP A C 1
ATOM 2106 O O . TRP A 1 275 ? 12.310 12.703 -4.056 1.00 54.56 275 TRP A O 1
ATOM 2116 N N . LYS A 1 276 ? 14.104 13.889 -3.539 1.00 45.34 276 LYS A N 1
ATOM 2117 C CA . LYS A 1 276 ? 13.579 15.200 -3.897 1.00 45.34 276 LYS A CA 1
ATOM 2118 C C . LYS A 1 276 ? 14.414 15.611 -5.088 1.00 45.34 276 LYS A C 1
ATOM 2120 O O . LYS A 1 276 ? 15.522 16.078 -4.868 1.00 45.34 276 LYS A O 1
ATOM 2125 N N . CYS A 1 277 ? 13.916 15.324 -6.292 1.00 54.47 277 CYS A N 1
ATOM 2126 C CA . CYS A 1 277 ? 14.515 15.664 -7.579 1.00 54.47 277 CYS A CA 1
ATOM 2127 C C . CYS A 1 277 ? 15.742 16.569 -7.459 1.00 54.47 277 CYS A C 1
ATOM 2129 O O . CYS A 1 277 ? 15.609 17.790 -7.372 1.00 54.47 277 CYS A O 1
ATOM 2131 N N . CYS A 1 278 ? 16.929 15.958 -7.377 1.00 46.66 278 CYS A N 1
ATOM 2132 C CA . CYS A 1 278 ? 18.172 16.698 -7.484 1.00 46.66 278 CYS A CA 1
ATOM 2133 C C . CYS A 1 278 ? 18.224 17.186 -8.923 1.00 46.66 278 CYS A C 1
ATOM 2135 O O . CYS A 1 278 ? 18.663 16.455 -9.813 1.00 46.66 278 CYS A O 1
ATOM 2137 N N . VAL A 1 279 ? 17.688 18.389 -9.136 1.00 43.78 279 VAL A N 1
ATOM 2138 C CA . VAL A 1 279 ? 17.780 19.130 -10.388 1.00 43.78 279 VAL A CA 1
ATOM 2139 C C . VAL A 1 279 ? 19.231 18.976 -10.859 1.00 43.78 279 VAL A C 1
ATOM 2141 O O . VAL A 1 279 ? 20.148 19.264 -10.090 1.00 43.78 279 VAL A O 1
ATOM 2144 N N . PHE A 1 280 ? 19.410 18.428 -12.065 1.00 43.41 280 PHE A N 1
ATOM 2145 C CA . PHE A 1 280 ? 20.686 18.175 -12.758 1.00 43.41 280 PHE A CA 1
ATOM 2146 C C . PHE A 1 280 ? 21.462 16.867 -12.501 1.00 43.41 280 PHE A C 1
ATOM 2148 O O . PHE A 1 280 ? 22.440 16.657 -13.210 1.00 43.41 280 PHE A O 1
ATOM 2155 N N . TYR A 1 281 ? 21.074 15.971 -11.578 1.00 49.47 281 TYR A N 1
ATOM 2156 C CA . TYR A 1 281 ? 21.912 14.780 -11.290 1.00 49.47 281 TYR A CA 1
ATOM 2157 C C . TYR A 1 281 ? 21.221 13.413 -11.358 1.00 49.47 281 TYR A C 1
ATOM 2159 O O . TYR A 1 281 ? 21.912 12.417 -11.565 1.00 49.47 281 TYR A O 1
ATOM 2167 N N . LYS A 1 282 ? 19.896 13.318 -11.168 1.00 59.31 282 LYS A N 1
ATOM 2168 C CA . LYS A 1 282 ? 19.157 12.041 -11.263 1.00 59.31 282 LYS A CA 1
ATOM 2169 C C . LYS A 1 282 ? 17.731 12.241 -11.775 1.00 59.31 282 LYS A C 1
ATOM 2171 O O . LYS A 1 282 ? 17.058 13.191 -11.379 1.00 59.31 282 LYS A O 1
ATOM 2176 N N . ARG A 1 283 ? 17.258 11.302 -12.599 1.00 71.44 283 ARG A N 1
ATOM 2177 C CA . ARG A 1 283 ? 15.892 11.265 -13.146 1.00 71.44 283 ARG A CA 1
ATOM 2178 C C . ARG A 1 283 ? 14.892 10.803 -12.076 1.00 71.44 283 ARG A C 1
ATOM 2180 O O . ARG A 1 283 ? 15.179 9.882 -11.313 1.00 71.44 283 ARG A O 1
ATOM 2187 N N . CYS A 1 284 ? 13.740 11.465 -11.972 1.00 72.38 284 CYS A N 1
ATOM 2188 C CA . CYS A 1 284 ? 12.781 11.307 -10.870 1.00 72.38 284 CYS A CA 1
ATOM 2189 C C . CYS A 1 284 ? 11.375 11.778 -11.274 1.00 72.38 284 CYS A C 1
ATOM 2191 O O . CYS A 1 284 ? 11.209 12.488 -12.259 1.00 72.38 284 CYS A O 1
ATOM 2193 N N . GLY A 1 285 ? 10.367 11.454 -10.456 1.00 79.19 285 GLY A N 1
ATOM 2194 C CA . GLY A 1 285 ? 9.017 12.011 -10.610 1.00 79.19 285 GLY A CA 1
ATOM 2195 C C . GLY A 1 285 ? 8.178 11.318 -11.682 1.00 79.19 285 GLY A C 1
ATOM 2196 O O . GLY A 1 285 ? 7.266 11.932 -12.229 1.00 79.19 285 GLY A O 1
ATOM 2197 N N . PHE A 1 286 ? 8.483 10.054 -11.977 1.00 89.06 286 PHE A N 1
ATOM 2198 C CA . PHE A 1 286 ? 7.774 9.266 -12.978 1.00 89.06 286 PHE A CA 1
ATOM 2199 C C . PHE A 1 286 ? 6.326 8.998 -12.570 1.00 89.06 286 PHE A C 1
ATOM 2201 O O . PHE A 1 286 ? 5.997 8.833 -11.390 1.00 89.06 286 PHE A O 1
ATOM 2208 N N . GLN A 1 287 ? 5.457 8.939 -13.572 1.00 92.69 287 GLN A N 1
ATOM 2209 C CA . GLN A 1 287 ? 4.036 8.689 -13.393 1.00 92.69 287 GLN A CA 1
ATOM 2210 C C . GLN A 1 287 ? 3.544 7.656 -14.409 1.00 92.69 287 GLN A C 1
ATOM 2212 O O . GLN A 1 287 ? 4.100 7.551 -15.499 1.00 92.69 287 GLN A O 1
ATOM 2217 N N . LEU A 1 288 ? 2.474 6.939 -14.072 1.00 95.25 288 LEU A N 1
ATOM 2218 C CA . LEU A 1 288 ? 1.617 6.266 -15.047 1.00 95.25 288 LEU A CA 1
ATOM 2219 C C . LEU A 1 288 ? 0.419 7.173 -15.332 1.00 95.25 288 LEU A C 1
ATOM 2221 O O . LEU A 1 288 ? -0.337 7.503 -14.411 1.00 95.25 288 LEU A O 1
ATOM 2225 N N . HIS A 1 289 ? 0.241 7.583 -16.588 1.00 94.50 289 HIS A N 1
ATOM 2226 C CA . HIS A 1 289 ? -0.820 8.523 -16.944 1.00 94.50 289 HIS A CA 1
ATOM 2227 C C . HIS A 1 289 ? -1.208 8.522 -18.426 1.00 94.50 289 HIS A C 1
ATOM 2229 O O . HIS A 1 289 ? -0.366 8.256 -19.284 1.00 94.50 289 HIS A O 1
ATOM 2235 N N . PRO A 1 290 ? -2.443 8.933 -18.761 1.00 93.12 290 PRO A N 1
ATOM 2236 C CA . PRO A 1 290 ? -2.784 9.260 -20.132 1.00 93.12 290 PRO A CA 1
ATOM 2237 C C . PRO A 1 290 ? -2.204 10.633 -20.509 1.00 93.12 290 PRO A C 1
ATOM 2239 O O . PRO A 1 290 ? -2.098 11.541 -19.675 1.00 93.12 290 PRO A O 1
ATOM 2242 N N . GLY A 1 291 ? -1.809 10.825 -21.763 1.00 89.44 291 GLY A N 1
ATOM 2243 C CA . GLY A 1 291 ? -1.200 12.071 -22.219 1.00 89.44 291 GLY A CA 1
ATOM 2244 C C . GLY A 1 291 ? -0.535 11.962 -23.586 1.00 89.44 291 GLY A C 1
ATOM 2245 O O . GLY A 1 291 ? -0.749 10.998 -24.303 1.00 89.44 291 GLY A O 1
ATOM 2246 N N . GLY A 1 292 ? 0.245 12.986 -23.941 1.00 84.00 292 GLY A N 1
ATOM 2247 C CA . GLY A 1 292 ? 1.039 13.018 -25.179 1.00 84.00 292 GLY A CA 1
ATOM 2248 C C . GLY A 1 292 ? 2.534 13.277 -24.963 1.00 84.00 292 GLY A C 1
ATOM 2249 O O . GLY A 1 292 ? 3.304 13.160 -25.901 1.00 84.00 292 GLY A O 1
ATOM 2250 N N . ASN A 1 293 ? 2.957 13.596 -23.736 1.00 81.88 293 ASN A N 1
ATOM 2251 C CA . ASN A 1 293 ? 4.359 13.848 -23.402 1.00 81.88 293 ASN A CA 1
ATOM 2252 C C . ASN A 1 293 ? 4.813 12.851 -22.341 1.00 81.88 293 ASN A C 1
ATOM 2254 O O . ASN A 1 293 ? 4.170 12.749 -21.293 1.00 81.88 293 ASN A O 1
ATOM 2258 N N . SER A 1 294 ? 5.937 12.184 -22.598 1.00 83.69 294 SER A N 1
ATOM 2259 C CA . SER A 1 294 ? 6.581 11.272 -21.657 1.00 83.69 294 SER A CA 1
ATOM 2260 C C . SER A 1 294 ? 8.029 11.701 -21.430 1.00 83.69 294 SER A C 1
ATOM 2262 O O . SER A 1 294 ? 8.878 11.572 -22.303 1.00 83.69 294 SER A O 1
ATOM 2264 N N . LEU A 1 295 ? 8.322 12.235 -20.243 1.00 84.62 295 LEU A N 1
ATOM 2265 C CA . LEU A 1 295 ? 9.687 12.541 -19.791 1.00 84.62 295 LEU A CA 1
ATOM 2266 C C . LEU A 1 295 ? 10.207 11.383 -18.925 1.00 84.62 295 LEU A C 1
ATOM 2268 O O . LEU A 1 295 ? 10.599 11.565 -17.774 1.00 84.62 295 LEU A O 1
ATOM 2272 N N . GLY A 1 296 ? 10.104 10.162 -19.456 1.00 86.69 296 GLY A N 1
ATOM 2273 C CA . GLY A 1 296 ? 10.346 8.923 -18.710 1.00 86.69 296 GLY A CA 1
ATOM 2274 C C . GLY A 1 296 ? 9.163 8.445 -17.869 1.00 86.69 296 GLY A C 1
ATOM 2275 O O . GLY A 1 296 ? 9.333 7.598 -17.004 1.00 86.69 296 GLY A O 1
ATOM 2276 N N . CYS A 1 297 ? 7.959 8.973 -18.087 1.00 92.69 297 CYS A N 1
ATOM 2277 C CA . CYS A 1 297 ? 6.732 8.410 -17.519 1.00 92.69 297 CYS A CA 1
ATOM 2278 C C . CYS A 1 297 ? 6.311 7.151 -18.289 1.00 92.69 297 CYS A C 1
ATOM 2280 O O . CYS A 1 297 ? 6.742 6.945 -19.419 1.00 92.69 297 CYS A O 1
ATOM 2282 N N . ILE A 1 298 ? 5.428 6.333 -17.723 1.00 96.19 298 ILE A N 1
ATOM 2283 C CA . ILE A 1 298 ? 4.661 5.374 -18.525 1.00 96.19 298 ILE A CA 1
ATOM 2284 C C . ILE A 1 298 ? 3.430 6.131 -19.018 1.00 96.19 298 ILE A C 1
ATOM 2286 O O . ILE A 1 298 ? 2.547 6.486 -18.232 1.00 96.19 298 ILE A O 1
ATOM 2290 N N . THR A 1 299 ? 3.405 6.448 -20.305 1.00 95.88 299 THR A N 1
ATOM 2291 C CA . THR A 1 299 ? 2.397 7.323 -20.897 1.00 95.88 299 THR A CA 1
ATOM 2292 C C . THR A 1 299 ? 1.513 6.547 -21.855 1.00 95.88 299 THR A C 1
ATOM 2294 O O . THR A 1 299 ? 1.975 5.694 -22.610 1.00 95.88 299 THR A O 1
ATOM 2297 N N . THR A 1 300 ? 0.222 6.847 -21.793 1.00 95.94 300 THR A N 1
ATOM 2298 C CA . THR A 1 300 ? -0.808 6.240 -22.628 1.00 95.94 300 THR A CA 1
ATOM 2299 C C . THR A 1 300 ? -1.424 7.278 -23.556 1.00 95.94 300 THR A C 1
ATOM 2301 O O . THR A 1 300 ? -1.813 8.352 -23.097 1.00 95.94 300 THR A O 1
ATOM 2304 N N . ASP A 1 301 ? -1.550 6.969 -24.845 1.00 95.06 301 ASP A N 1
ATOM 2305 C CA . ASP A 1 301 ? -2.096 7.894 -25.832 1.00 95.06 301 ASP A CA 1
ATOM 2306 C C . ASP A 1 301 ? -3.591 8.068 -25.586 1.00 95.06 301 ASP A C 1
ATOM 2308 O O . ASP A 1 301 ? -4.398 7.161 -25.794 1.00 95.06 301 ASP A O 1
ATOM 2312 N N . LYS A 1 302 ? -3.977 9.270 -25.161 1.00 92.94 302 LYS A N 1
ATOM 2313 C CA . LYS A 1 302 ? -5.382 9.595 -24.904 1.00 92.94 302 LYS A CA 1
ATOM 2314 C C . LYS A 1 302 ? -6.238 9.692 -26.168 1.00 92.94 302 LYS A C 1
ATOM 2316 O O . LYS A 1 302 ? -7.457 9.799 -26.051 1.00 92.94 302 LYS A O 1
ATOM 2321 N N . THR A 1 303 ? -5.617 9.738 -27.346 1.00 94.19 303 THR A N 1
ATOM 2322 C CA . THR A 1 303 ? -6.304 9.844 -28.638 1.00 94.19 303 THR A CA 1
ATOM 2323 C C . THR A 1 303 ? -6.718 8.486 -29.200 1.00 94.19 303 THR A C 1
ATOM 2325 O O . THR A 1 303 ? -7.586 8.448 -30.068 1.00 94.19 303 THR A O 1
ATOM 2328 N N . ILE A 1 304 ? -6.171 7.383 -28.672 1.00 95.19 304 ILE A N 1
ATOM 2329 C CA . ILE A 1 304 ? -6.488 6.016 -29.100 1.00 95.19 304 ILE A CA 1
ATOM 2330 C C . ILE A 1 304 ? -7.553 5.428 -28.152 1.00 95.19 304 ILE A C 1
ATOM 2332 O O . ILE A 1 304 ? -7.253 5.182 -26.979 1.00 95.19 304 ILE A O 1
ATOM 2336 N N . PRO A 1 305 ? -8.804 5.206 -28.614 1.00 95.25 305 PRO A N 1
ATOM 2337 C CA . PRO A 1 305 ? -9.905 4.770 -27.748 1.00 95.25 305 PRO A CA 1
ATOM 2338 C C . PRO A 1 305 ? -9.639 3.442 -27.035 1.00 95.25 305 PRO A C 1
ATOM 2340 O O . PRO A 1 305 ? -9.824 3.372 -25.818 1.00 95.25 305 PRO A O 1
ATOM 2343 N N . ASP A 1 306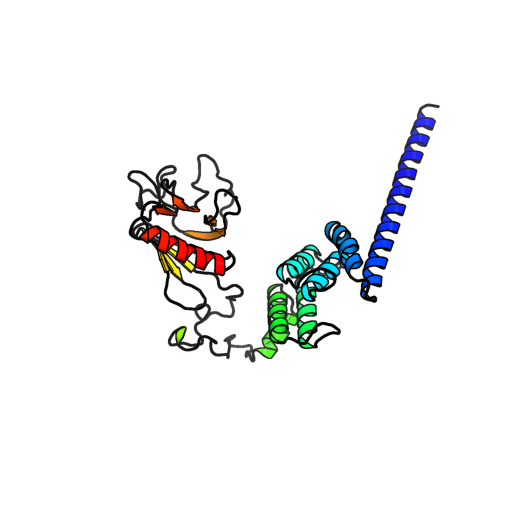 ? -9.143 2.442 -27.766 1.00 95.62 306 ASP A N 1
ATOM 2344 C CA . ASP A 1 306 ? -8.860 1.098 -27.245 1.00 95.62 306 ASP A CA 1
ATOM 2345 C C . ASP A 1 306 ? -7.808 1.144 -26.130 1.00 95.62 306 ASP A C 1
ATOM 2347 O O . ASP A 1 306 ? -7.972 0.552 -25.062 1.00 95.62 306 ASP A O 1
ATOM 2351 N N . THR A 1 307 ? -6.744 1.925 -26.326 1.00 95.31 307 THR A N 1
ATOM 2352 C CA . THR A 1 307 ? -5.704 2.103 -25.311 1.00 95.31 307 THR A CA 1
ATOM 2353 C C . THR A 1 307 ? -6.261 2.792 -24.058 1.00 95.31 307 THR A C 1
ATOM 2355 O O . THR A 1 307 ? -5.915 2.434 -22.931 1.00 95.31 307 THR A O 1
ATOM 2358 N N . MET A 1 308 ? -7.178 3.749 -24.218 1.00 95.62 308 MET A N 1
ATOM 2359 C CA . MET A 1 308 ? -7.847 4.390 -23.084 1.00 95.62 308 MET A CA 1
ATOM 2360 C C . MET A 1 308 ? -8.838 3.471 -22.365 1.00 95.62 308 MET A C 1
ATOM 2362 O O . MET A 1 308 ? -9.063 3.646 -21.168 1.00 95.62 308 MET A O 1
ATOM 2366 N N . GLU A 1 309 ? -9.439 2.500 -23.048 1.00 96.06 309 GLU A N 1
ATOM 2367 C CA . GLU A 1 309 ? -10.233 1.448 -22.409 1.00 96.06 309 GLU A CA 1
ATOM 2368 C C . GLU A 1 309 ? -9.352 0.543 -21.541 1.00 96.06 309 GLU A C 1
ATOM 2370 O O . GLU A 1 309 ? -9.631 0.386 -20.350 1.00 96.06 309 GLU A O 1
ATOM 2375 N N . GLN A 1 310 ? -8.227 0.066 -22.085 1.00 96.69 310 GLN A N 1
ATOM 2376 C CA . GLN A 1 310 ? -7.224 -0.689 -21.325 1.00 96.69 310 GLN A CA 1
ATOM 2377 C C . GLN A 1 310 ? -6.729 0.099 -20.104 1.00 96.69 310 GLN A C 1
ATOM 2379 O O . GLN A 1 310 ? -6.648 -0.436 -18.996 1.00 96.69 310 GLN A O 1
ATOM 2384 N N . TYR A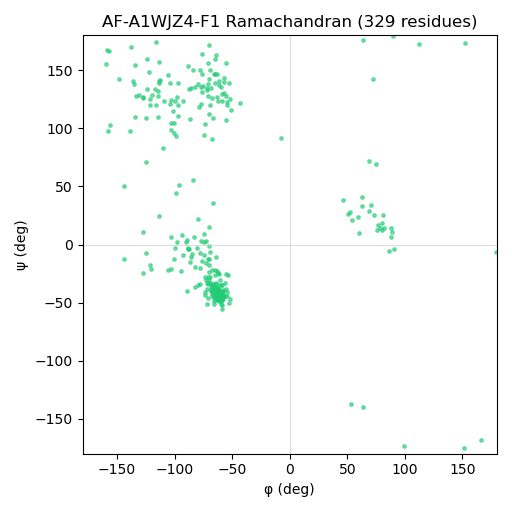 1 311 ? -6.450 1.395 -20.280 1.00 96.12 311 TYR A N 1
ATOM 2385 C CA . TYR A 1 311 ? -6.013 2.265 -19.192 1.00 96.12 311 TYR A CA 1
ATOM 2386 C C . TYR A 1 311 ? -7.059 2.376 -18.083 1.00 96.12 311 TYR A C 1
ATOM 2388 O O . TYR A 1 311 ? -6.714 2.287 -16.905 1.00 96.12 311 TYR A O 1
ATOM 2396 N N . ARG A 1 312 ? -8.339 2.561 -18.437 1.00 94.50 312 ARG A N 1
ATOM 2397 C CA . ARG A 1 312 ? -9.432 2.621 -17.454 1.00 94.50 312 ARG A CA 1
ATOM 2398 C C . ARG A 1 312 ? -9.538 1.314 -16.676 1.00 94.50 312 ARG A C 1
ATOM 2400 O O . ARG A 1 312 ? -9.590 1.373 -15.455 1.00 94.50 312 ARG A O 1
ATOM 2407 N N . ALA A 1 313 ? -9.464 0.164 -17.349 1.00 92.62 313 ALA A N 1
ATOM 2408 C CA . ALA A 1 313 ? -9.506 -1.142 -16.693 1.00 92.62 313 ALA A CA 1
ATOM 2409 C C . ALA A 1 313 ? -8.353 -1.327 -15.689 1.00 92.62 313 ALA A C 1
ATOM 2411 O O . ALA A 1 313 ? -8.583 -1.718 -14.541 1.00 92.62 313 ALA A O 1
ATOM 2412 N N . VAL A 1 314 ? -7.119 -0.989 -16.088 1.00 93.38 314 VAL A N 1
ATOM 2413 C CA . VAL A 1 314 ? -5.953 -1.011 -15.188 1.00 93.38 314 VAL A CA 1
ATOM 2414 C C . VAL A 1 314 ? -6.148 -0.035 -14.029 1.00 93.38 314 VAL A C 1
ATOM 2416 O O . VAL A 1 314 ? -5.943 -0.397 -12.874 1.00 93.38 314 VAL A O 1
ATOM 2419 N N . ASN A 1 315 ? -6.586 1.192 -14.297 1.00 91.38 315 ASN A N 1
ATOM 2420 C CA . ASN A 1 315 ? -6.810 2.191 -13.261 1.00 91.38 315 ASN A CA 1
ATOM 2421 C C . ASN A 1 315 ? -7.904 1.756 -12.265 1.00 91.38 315 ASN A C 1
ATOM 2423 O O . ASN A 1 315 ? -7.751 1.972 -11.064 1.00 91.38 315 ASN A O 1
ATOM 2427 N N . ASP A 1 316 ? -8.978 1.117 -12.721 1.00 87.38 316 ASP A N 1
ATOM 2428 C CA . ASP A 1 316 ? -10.044 0.601 -11.859 1.00 87.38 316 ASP A CA 1
ATOM 2429 C C . ASP A 1 316 ? -9.571 -0.579 -11.004 1.00 87.38 316 ASP A C 1
ATOM 2431 O O . ASP A 1 316 ? -9.959 -0.688 -9.841 1.00 87.38 316 ASP A O 1
ATOM 2435 N N . LEU A 1 317 ? -8.705 -1.451 -11.535 1.00 84.25 317 LEU A N 1
ATOM 2436 C CA . LEU A 1 317 ? -7.999 -2.454 -10.729 1.00 84.25 317 LEU A CA 1
ATOM 2437 C C . LEU A 1 317 ? -7.163 -1.780 -9.634 1.00 84.25 317 LEU A C 1
ATOM 2439 O O . LEU A 1 317 ? -7.380 -2.034 -8.454 1.00 84.25 317 LEU A O 1
ATOM 2443 N N . LEU A 1 318 ? -6.270 -0.863 -10.006 1.00 85.19 318 LEU A N 1
ATOM 2444 C CA . LEU A 1 318 ? -5.361 -0.218 -9.058 1.00 85.19 318 LEU A CA 1
ATOM 2445 C C . LEU A 1 318 ? -6.105 0.575 -7.964 1.00 85.19 318 LEU A C 1
ATOM 2447 O O . LEU A 1 318 ? -5.655 0.616 -6.818 1.00 85.19 318 LEU A O 1
ATOM 2451 N N . ASN A 1 319 ? -7.243 1.199 -8.290 1.00 80.00 319 ASN A N 1
ATOM 2452 C CA . ASN A 1 319 ? -8.075 1.904 -7.308 1.00 80.00 319 ASN A CA 1
ATOM 2453 C C . ASN A 1 319 ? -8.823 0.951 -6.361 1.00 80.00 319 ASN A C 1
ATOM 2455 O O . ASN A 1 319 ? -9.026 1.317 -5.204 1.00 80.00 319 ASN A O 1
ATOM 2459 N N . ARG A 1 320 ? -9.228 -0.242 -6.823 1.00 74.06 320 ARG A N 1
ATOM 2460 C CA . ARG A 1 320 ? -9.870 -1.260 -5.971 1.00 74.06 320 ARG A CA 1
ATOM 2461 C C . ARG A 1 320 ? -8.920 -1.791 -4.899 1.00 74.06 320 ARG A C 1
ATOM 2463 O O . ARG A 1 320 ? -9.341 -1.925 -3.757 1.00 74.06 320 ARG A O 1
ATOM 2470 N N . GLU A 1 321 ? -7.639 -1.956 -5.224 1.00 69.38 321 GLU A N 1
ATOM 2471 C CA . GLU A 1 321 ? -6.597 -2.423 -4.287 1.00 69.38 321 GLU A CA 1
ATOM 2472 C C . GLU A 1 321 ? -6.064 -1.318 -3.340 1.00 69.38 321 GLU A C 1
ATOM 2474 O O . GLU A 1 321 ? -4.955 -1.385 -2.804 1.00 69.38 321 GLU A O 1
ATOM 2479 N N . ASN A 1 322 ? -6.853 -0.251 -3.144 1.00 57.38 322 ASN A N 1
ATOM 2480 C CA . ASN A 1 322 ? -6.664 0.811 -2.148 1.00 57.38 322 ASN A CA 1
ATOM 2481 C C . ASN A 1 322 ? -5.272 1.489 -2.142 1.00 57.38 322 ASN A C 1
ATOM 2483 O O . ASN A 1 322 ? -4.808 1.997 -1.120 1.00 57.38 322 ASN A O 1
ATOM 2487 N N . GLY A 1 323 ? -4.589 1.518 -3.291 1.00 55.88 323 GLY A N 1
ATOM 2488 C CA . GLY A 1 323 ? -3.363 2.295 -3.487 1.00 55.88 323 GLY A CA 1
ATOM 2489 C C . GLY A 1 323 ? -2.073 1.698 -2.916 1.00 55.88 323 GLY A C 1
ATOM 2490 O O . GLY A 1 323 ? -1.078 2.413 -2.856 1.00 55.88 323 GLY A O 1
ATOM 2491 N N . SER A 1 324 ? -2.052 0.417 -2.537 1.00 65.44 324 SER A N 1
ATOM 2492 C CA . SER A 1 324 ? -0.819 -0.297 -2.153 1.00 65.44 324 SER A CA 1
ATOM 2493 C C . SER A 1 324 ? -0.277 -1.154 -3.310 1.00 65.44 324 SER A C 1
ATOM 2495 O O . SER A 1 324 ? 0.091 -2.304 -3.138 1.00 65.44 324 SER A O 1
ATOM 2497 N N . ASN A 1 325 ? -0.247 -0.623 -4.529 1.00 80.69 325 ASN A N 1
ATOM 2498 C CA . ASN A 1 325 ? 0.141 -1.396 -5.712 1.00 80.69 325 ASN A CA 1
ATOM 2499 C C . ASN A 1 325 ? 1.654 -1.348 -5.949 1.00 80.69 325 ASN A C 1
ATOM 2501 O O . ASN A 1 325 ? 2.324 -0.376 -5.583 1.00 80.69 325 ASN A O 1
ATOM 2505 N N . THR A 1 326 ? 2.197 -2.374 -6.604 1.00 87.62 326 THR A N 1
ATOM 2506 C CA . THR A 1 326 ? 3.630 -2.440 -6.930 1.00 87.62 326 THR A CA 1
ATOM 2507 C C . THR A 1 326 ? 3.854 -2.577 -8.426 1.00 87.62 326 THR A C 1
ATOM 2509 O O . THR A 1 326 ? 3.050 -3.165 -9.145 1.00 87.62 326 THR A O 1
ATOM 2512 N N . LEU A 1 327 ? 4.966 -2.022 -8.892 1.00 92.81 327 LEU A N 1
ATOM 2513 C CA . LEU A 1 327 ? 5.405 -2.076 -10.274 1.00 92.81 327 LEU A CA 1
ATOM 2514 C C . LEU A 1 327 ? 6.864 -2.515 -10.330 1.00 92.81 327 LEU A C 1
ATOM 2516 O O . LEU A 1 327 ? 7.726 -1.889 -9.719 1.00 92.81 327 LEU A O 1
ATOM 2520 N N . THR A 1 328 ? 7.147 -3.527 -11.139 1.00 93.50 328 THR A N 1
ATOM 2521 C CA . THR A 1 328 ? 8.504 -3.842 -11.588 1.00 93.50 328 THR A CA 1
ATOM 2522 C C . THR A 1 328 ? 8.667 -3.380 -13.030 1.00 93.50 328 THR A C 1
ATOM 2524 O O . THR A 1 328 ? 7.933 -3.809 -13.919 1.00 93.50 328 THR A O 1
ATOM 2527 N N . VAL A 1 329 ? 9.630 -2.499 -13.268 1.00 93.81 329 VAL A N 1
ATOM 2528 C CA . VAL A 1 329 ? 10.050 -2.090 -14.607 1.00 93.81 329 VAL A CA 1
ATOM 2529 C C . VAL A 1 329 ? 11.203 -2.985 -15.032 1.00 93.81 329 VAL A C 1
ATOM 2531 O O . VAL A 1 329 ? 12.229 -3.050 -14.349 1.00 93.81 329 VAL A O 1
ATOM 2534 N N . VAL A 1 330 ? 11.032 -3.652 -16.166 1.00 93.44 330 VAL A N 1
ATOM 2535 C CA . VAL A 1 330 ? 12.053 -4.473 -16.815 1.00 93.44 330 VAL A CA 1
ATOM 2536 C C . VAL A 1 330 ? 12.456 -3.848 -18.154 1.00 93.44 330 VAL A C 1
ATOM 2538 O O . VAL A 1 330 ? 11.678 -3.069 -18.717 1.00 93.44 330 VAL A O 1
ATOM 2541 N N . PRO A 1 331 ? 13.662 -4.166 -18.652 1.00 91.44 331 PRO A N 1
ATOM 2542 C CA . PRO A 1 331 ? 14.075 -3.829 -20.008 1.00 91.44 331 PRO A CA 1
ATOM 2543 C C . PRO A 1 331 ? 13.034 -4.155 -21.083 1.00 91.44 331 PRO A C 1
ATOM 2545 O O . PRO A 1 331 ? 12.194 -5.071 -20.929 1.00 91.44 331 PRO A O 1
#

InterPro domains:
  IPR006597 Sel1-like repeat [PF08238] (62-90)
  IPR006597 Sel1-like repeat [PF08238] (109-142)
  IPR006597 Sel1-like repeat [SM00671] (60-93)
  IPR006597 Sel1-like repeat [SM00671] (106-142)
  IPR011990 Tetratricopeptide-like helical domain superfamily [G3DSA:1.25.40.10] (22-152)
  IPR021225 Tlde1 domain [PF10908] (222-326)
  IPR022385 Rhs repeat-associated core [TIGR03696] (158-193)